Protein AF-A0A4Q5QIN8-F1 (afdb_monomer)

Structure (mmCIF, N/CA/C/O backbone):
data_AF-A0A4Q5QIN8-F1
#
_entry.id   AF-A0A4Q5QIN8-F1
#
loop_
_atom_site.group_PDB
_atom_site.id
_atom_site.type_symbol
_atom_site.label_atom_id
_atom_site.label_alt_id
_atom_site.label_comp_id
_atom_site.label_asym_id
_atom_site.label_entity_id
_atom_site.label_seq_id
_atom_site.pdbx_PDB_ins_code
_atom_site.Cartn_x
_atom_site.Cartn_y
_atom_site.Cartn_z
_atom_site.occupancy
_atom_site.B_iso_or_equiv
_atom_site.auth_seq_id
_atom_site.auth_comp_id
_atom_site.auth_asym_id
_atom_site.auth_atom_id
_atom_site.pdbx_PDB_model_num
ATOM 1 N N . PHE A 1 1 ? 2.393 4.928 -9.235 1.00 93.62 1 PHE A N 1
ATOM 2 C CA . PHE A 1 1 ? 2.006 6.237 -8.662 1.00 93.62 1 PHE A CA 1
ATOM 3 C C . PHE A 1 1 ? 0.837 6.139 -7.684 1.00 93.62 1 PHE A C 1
ATOM 5 O O . PHE A 1 1 ? 1.065 6.417 -6.517 1.00 93.62 1 PHE A O 1
ATOM 12 N N . GLY A 1 2 ? -0.359 5.683 -8.087 1.00 97.31 2 GLY A N 1
ATOM 13 C CA . GLY A 1 2 ? -1.521 5.590 -7.178 1.00 97.31 2 GLY A CA 1
ATOM 14 C C . GLY A 1 2 ? -1.276 4.794 -5.886 1.00 97.31 2 GLY A C 1
ATOM 15 O O . GLY A 1 2 ? -1.630 5.260 -4.813 1.00 97.31 2 GLY A O 1
ATOM 16 N N . ALA A 1 3 ? -0.568 3.660 -5.960 1.00 97.12 3 ALA A N 1
ATOM 17 C CA . ALA A 1 3 ? -0.188 2.893 -4.769 1.00 97.12 3 ALA A CA 1
ATOM 18 C C . ALA A 1 3 ? 0.674 3.703 -3.776 1.00 97.12 3 ALA A C 1
ATOM 20 O O . ALA A 1 3 ? 0.430 3.655 -2.578 1.00 97.12 3 ALA A O 1
ATOM 21 N N . PHE A 1 4 ? 1.637 4.502 -4.257 1.00 95.94 4 PHE A N 1
ATOM 22 C CA . PHE A 1 4 ? 2.460 5.362 -3.394 1.00 95.94 4 PHE A CA 1
ATOM 23 C C . PHE A 1 4 ? 1.646 6.486 -2.752 1.00 95.94 4 PHE A C 1
ATOM 25 O O . PHE A 1 4 ? 1.864 6.806 -1.583 1.00 95.94 4 PHE A O 1
ATOM 32 N N . ALA A 1 5 ? 0.695 7.055 -3.497 1.00 97.88 5 ALA A N 1
ATOM 33 C CA . ALA A 1 5 ? -0.245 8.031 -2.957 1.00 97.88 5 ALA A CA 1
ATOM 34 C C . ALA A 1 5 ? -1.109 7.400 -1.855 1.00 97.88 5 ALA A C 1
ATOM 36 O O . ALA A 1 5 ? -1.192 7.956 -0.767 1.00 97.88 5 ALA A O 1
ATOM 3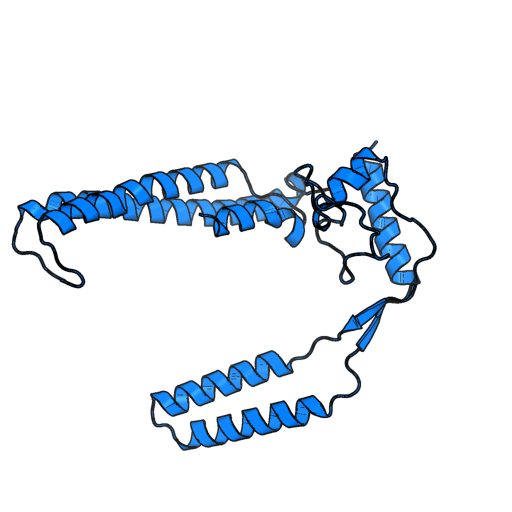7 N N . GLY A 1 6 ? -1.657 6.204 -2.096 1.00 97.94 6 GLY A N 1
ATOM 38 C CA . GLY A 1 6 ? -2.432 5.459 -1.104 1.00 97.94 6 GLY A CA 1
ATOM 39 C C . GLY A 1 6 ? -1.633 5.141 0.159 1.00 97.94 6 GLY A C 1
ATOM 40 O O . GLY A 1 6 ? -2.121 5.382 1.259 1.00 97.94 6 GLY A O 1
ATOM 41 N N . ILE A 1 7 ? -0.382 4.689 0.016 1.00 97.56 7 ILE A N 1
ATOM 42 C CA . ILE A 1 7 ? 0.509 4.464 1.163 1.00 97.56 7 ILE A CA 1
ATOM 43 C C . ILE A 1 7 ? 0.663 5.754 1.967 1.00 97.56 7 ILE A C 1
ATOM 45 O O . ILE A 1 7 ? 0.379 5.737 3.154 1.00 97.56 7 ILE A O 1
ATOM 49 N N . ASN A 1 8 ? 1.052 6.873 1.348 1.00 97.50 8 ASN A N 1
ATOM 50 C CA . ASN A 1 8 ? 1.254 8.134 2.076 1.00 97.50 8 ASN A CA 1
ATOM 51 C C . ASN A 1 8 ? -0.042 8.679 2.697 1.00 97.50 8 ASN A C 1
ATOM 53 O O . ASN A 1 8 ? -0.002 9.242 3.790 1.00 97.50 8 ASN A O 1
ATOM 57 N N . TYR A 1 9 ? -1.179 8.483 2.029 1.00 97.69 9 TYR A N 1
ATOM 58 C CA . TYR A 1 9 ? -2.481 8.951 2.487 1.00 97.69 9 TYR A CA 1
ATOM 59 C C . TYR A 1 9 ? -2.987 8.155 3.696 1.00 97.69 9 TYR A C 1
ATOM 61 O O . TYR A 1 9 ? -3.310 8.753 4.720 1.00 97.69 9 TYR A O 1
ATOM 69 N N . TRP A 1 10 ? -2.991 6.819 3.633 1.00 98.38 10 TRP A N 1
ATOM 70 C CA . TRP A 1 10 ? -3.526 5.963 4.703 1.00 98.38 10 TRP A CA 1
ATOM 71 C C . TRP A 1 10 ? -2.484 5.486 5.728 1.00 98.38 10 TRP A C 1
ATOM 73 O O . TRP A 1 10 ? -2.867 4.849 6.709 1.00 98.38 10 TRP A O 1
ATOM 83 N N . PHE A 1 11 ? -1.194 5.824 5.585 1.00 98.12 11 PHE A N 1
ATOM 84 C CA . PHE A 1 11 ? -0.165 5.466 6.577 1.00 98.12 11 PHE A CA 1
ATOM 85 C C . PHE A 1 11 ? -0.537 5.855 8.021 1.00 98.12 11 PHE A C 1
ATOM 87 O O . PHE A 1 11 ? -0.433 4.999 8.903 1.00 98.12 11 PHE A O 1
ATOM 94 N N . PRO A 1 12 ? -1.035 7.084 8.292 1.00 97.62 12 PRO A N 1
ATOM 95 C CA . PRO A 1 12 ? -1.436 7.461 9.645 1.00 97.62 12 PRO A CA 1
ATOM 96 C C . PRO A 1 12 ? -2.582 6.605 10.164 1.00 97.62 12 PRO A C 1
ATOM 98 O O . PRO A 1 12 ? -2.587 6.242 11.333 1.00 97.62 12 PRO A O 1
ATOM 101 N N . LYS A 1 13 ? -3.523 6.223 9.296 1.00 97.81 13 LYS A N 1
ATOM 102 C CA . LYS A 1 13 ? -4.657 5.387 9.687 1.00 97.81 13 LYS A CA 1
ATOM 103 C C . LYS A 1 13 ? -4.211 3.985 10.100 1.00 97.81 13 LYS A C 1
ATOM 105 O O . LYS A 1 13 ? -4.765 3.434 11.041 1.00 97.81 13 LYS A O 1
ATOM 110 N N . ALA A 1 14 ? -3.201 3.431 9.433 1.00 97.12 14 ALA A N 1
ATOM 111 C CA . ALA A 1 14 ? -2.676 2.105 9.749 1.00 97.12 14 ALA A CA 1
ATOM 112 C C . ALA A 1 14 ? -1.742 2.096 10.974 1.00 97.12 14 ALA A C 1
ATOM 114 O O . ALA A 1 14 ? -1.791 1.157 11.763 1.00 97.12 14 ALA A O 1
ATOM 115 N N . PHE A 1 15 ? -0.897 3.122 11.142 1.00 97.12 15 PHE A N 1
ATOM 116 C CA . PHE A 1 15 ? 0.206 3.095 12.118 1.00 97.12 15 PHE A CA 1
ATOM 117 C C . PHE A 1 15 ? 0.161 4.194 13.190 1.00 97.12 15 PHE A C 1
ATOM 119 O O . PHE A 1 15 ? 0.966 4.172 14.118 1.00 97.12 15 PHE A O 1
ATOM 126 N N . GLY A 1 16 ? -0.759 5.154 13.091 1.00 96.50 16 GLY A N 1
ATOM 127 C CA . GLY A 1 16 ? -0.935 6.237 14.066 1.00 96.50 16 GLY A CA 1
ATOM 128 C C . GLY A 1 16 ? 0.001 7.440 13.902 1.00 96.50 16 GLY A C 1
ATOM 129 O O . GLY A 1 16 ? -0.009 8.329 14.748 1.00 96.50 16 GLY A O 1
ATOM 130 N N . PHE A 1 17 ? 0.812 7.510 12.844 1.00 97.38 17 PHE A N 1
ATOM 131 C CA . PHE A 1 17 ? 1.697 8.651 12.568 1.00 97.38 17 PHE A CA 1
ATOM 132 C C . PHE A 1 17 ? 1.859 8.906 11.068 1.00 97.38 17 PHE A C 1
ATOM 134 O O . PHE A 1 17 ? 1.680 8.011 10.246 1.00 97.38 17 PHE A O 1
ATOM 141 N N . LYS A 1 18 ? 2.191 10.142 10.693 1.00 97.75 18 LYS A N 1
ATOM 142 C CA . LYS A 1 18 ? 2.430 10.549 9.303 1.00 97.75 18 LYS A CA 1
ATOM 143 C C . LYS A 1 18 ? 3.814 10.137 8.821 1.00 97.75 18 LYS A C 1
ATOM 145 O O . LYS A 1 18 ? 4.761 10.064 9.597 1.00 97.75 18 LYS A O 1
ATOM 150 N N . LEU A 1 19 ? 3.944 9.930 7.514 1.00 97.81 19 LEU A N 1
ATOM 151 C CA . LEU A 1 19 ? 5.255 9.788 6.892 1.00 97.81 19 LEU A CA 1
ATOM 152 C C . LEU A 1 19 ? 5.954 11.144 6.759 1.00 97.81 19 LEU A C 1
ATOM 154 O O . LEU A 1 19 ? 5.319 12.187 6.607 1.00 97.81 19 LEU A O 1
ATOM 158 N N . ASN A 1 20 ? 7.284 11.118 6.778 1.00 97.88 20 ASN A N 1
ATOM 159 C CA . ASN A 1 20 ? 8.124 12.283 6.562 1.00 97.88 20 ASN A CA 1
ATOM 160 C C . ASN A 1 20 ? 7.902 12.848 5.149 1.00 97.88 20 ASN A C 1
ATOM 162 O O . ASN A 1 20 ? 8.128 12.171 4.145 1.00 97.88 20 ASN A O 1
ATOM 166 N N . GLU A 1 21 ? 7.475 14.104 5.074 1.00 96.38 21 GLU A N 1
ATOM 167 C CA . GLU A 1 21 ? 7.082 14.735 3.812 1.00 96.38 21 GLU A CA 1
ATOM 168 C C . GLU A 1 21 ? 8.283 15.060 2.909 1.00 96.38 21 GLU A C 1
ATOM 170 O O . GLU A 1 21 ? 8.182 14.995 1.685 1.00 96.38 21 GLU A O 1
ATOM 175 N N . PHE A 1 22 ? 9.443 15.384 3.494 1.00 97.75 22 PHE A N 1
ATOM 176 C CA . PHE A 1 22 ? 10.652 15.698 2.730 1.00 97.75 22 PHE A CA 1
ATOM 177 C C . PHE A 1 22 ? 11.100 14.495 1.895 1.00 97.75 22 PHE A C 1
ATOM 179 O O . PHE A 1 22 ? 11.188 14.598 0.671 1.00 97.75 22 PHE A O 1
ATOM 186 N N . TRP A 1 23 ? 11.298 13.337 2.529 1.00 98.12 23 TRP A N 1
ATOM 187 C CA . TRP A 1 23 ? 11.703 12.122 1.819 1.00 98.12 23 TRP A CA 1
ATOM 188 C C . TRP A 1 23 ? 10.623 11.606 0.861 1.00 98.12 23 TRP A C 1
ATOM 190 O O . TRP A 1 23 ? 10.957 11.096 -0.208 1.00 98.12 23 TRP A O 1
ATOM 200 N N . GLY A 1 24 ? 9.341 11.818 1.183 1.00 97.38 24 GLY A N 1
ATOM 201 C CA . GLY A 1 24 ? 8.233 11.540 0.264 1.00 97.38 24 GLY A CA 1
ATOM 202 C C . GLY A 1 24 ? 8.306 12.369 -1.020 1.00 97.38 24 GLY A C 1
ATOM 203 O O . GLY A 1 24 ? 8.186 11.821 -2.116 1.00 97.38 24 GLY A O 1
ATOM 204 N N . ARG A 1 25 ? 8.582 13.677 -0.909 1.00 98.12 25 ARG A N 1
ATOM 205 C CA . ARG A 1 25 ? 8.783 14.567 -2.068 1.00 98.12 25 ARG A CA 1
ATOM 206 C C . ARG A 1 25 ? 10.014 14.189 -2.888 1.00 98.12 25 ARG A C 1
ATOM 208 O O . ARG A 1 25 ? 9.932 14.181 -4.115 1.00 98.12 25 ARG A O 1
ATOM 215 N N . VAL A 1 26 ? 11.130 13.855 -2.235 1.00 98.31 26 VAL A N 1
ATOM 216 C CA . VAL A 1 26 ? 12.343 13.379 -2.925 1.00 98.31 26 VAL A CA 1
ATOM 217 C C . VAL A 1 26 ? 12.029 12.112 -3.720 1.00 98.31 26 VAL A C 1
ATOM 219 O O . VAL A 1 26 ? 12.304 12.058 -4.917 1.00 98.31 26 VAL A O 1
ATOM 222 N N . SER A 1 27 ? 11.381 11.128 -3.087 1.00 98.25 27 SER A N 1
ATOM 223 C CA . SER A 1 27 ? 10.962 9.897 -3.759 1.00 98.25 27 SER A CA 1
ATOM 224 C C . SER A 1 27 ? 10.061 10.193 -4.960 1.00 98.25 27 SER A C 1
ATOM 226 O O . SER A 1 27 ? 10.340 9.716 -6.060 1.00 98.25 27 SER A O 1
ATOM 228 N N . PHE A 1 28 ? 9.041 11.041 -4.792 1.00 98.25 28 PHE A N 1
ATOM 229 C CA . PHE A 1 28 ? 8.133 11.443 -5.867 1.00 98.25 28 PHE A CA 1
ATOM 230 C C . PHE A 1 28 ? 8.873 12.022 -7.080 1.00 98.25 28 PHE A C 1
ATOM 232 O O . PHE A 1 28 ? 8.663 11.547 -8.197 1.00 98.25 28 PHE A O 1
ATOM 239 N N . TRP A 1 29 ? 9.758 13.002 -6.879 1.00 98.38 29 TRP A N 1
ATOM 240 C CA . TRP A 1 29 ? 10.473 13.637 -7.989 1.00 98.38 29 TRP A CA 1
ATOM 241 C C . TRP A 1 29 ? 11.437 12.678 -8.683 1.00 98.38 29 TRP A C 1
ATOM 243 O O . TRP A 1 29 ? 11.469 12.640 -9.914 1.00 98.38 29 TRP A O 1
ATOM 253 N N . CYS A 1 30 ? 12.153 11.846 -7.924 1.00 98.31 30 CYS A N 1
ATOM 254 C CA . CYS A 1 30 ? 12.996 10.794 -8.488 1.00 98.31 30 CYS A CA 1
ATOM 255 C C . CYS A 1 30 ? 12.185 9.802 -9.336 1.00 98.31 30 CYS A C 1
ATOM 257 O O . CYS A 1 30 ? 12.604 9.458 -10.440 1.00 98.31 30 CYS A O 1
ATOM 259 N N . TRP A 1 31 ? 11.003 9.389 -8.868 1.00 98.25 31 TRP A N 1
ATOM 260 C CA . TRP A 1 31 ? 10.108 8.503 -9.617 1.00 98.25 31 TRP A CA 1
ATOM 261 C C . TRP A 1 31 ? 9.557 9.151 -10.884 1.00 98.25 31 TRP A C 1
ATOM 263 O O . TRP A 1 31 ? 9.572 8.519 -11.937 1.00 98.25 31 TRP A O 1
ATOM 273 N N . VAL A 1 32 ? 9.056 10.386 -10.803 1.00 98.12 32 VAL A N 1
ATOM 274 C CA . VAL A 1 32 ? 8.459 11.079 -11.955 1.00 98.12 32 VAL A CA 1
ATOM 275 C C . VAL A 1 32 ? 9.516 11.358 -13.016 1.00 98.12 32 VAL A C 1
ATOM 277 O O . VAL A 1 32 ? 9.359 10.932 -14.159 1.00 98.12 32 VAL A O 1
ATOM 280 N N . VAL A 1 33 ? 10.612 12.023 -12.648 1.00 98.31 33 VAL A N 1
ATOM 281 C CA . VAL A 1 33 ? 11.681 12.369 -13.596 1.00 98.31 33 VAL A CA 1
ATOM 282 C C . VAL A 1 33 ? 12.358 11.103 -14.122 1.00 98.31 33 VAL A C 1
ATOM 284 O O . VAL A 1 33 ? 12.555 10.966 -15.329 1.00 98.31 33 VAL A O 1
ATOM 287 N N . GLY A 1 34 ? 12.647 10.146 -13.236 1.00 98.31 34 GLY A N 1
ATOM 288 C CA . GLY A 1 34 ? 13.237 8.864 -13.605 1.00 98.31 34 GLY A CA 1
ATOM 289 C C . GLY A 1 34 ? 12.360 8.065 -14.566 1.00 98.31 34 GLY A C 1
ATOM 290 O O . GLY A 1 34 ? 12.878 7.520 -15.533 1.00 98.31 34 GLY A O 1
ATOM 291 N N . PHE A 1 35 ? 11.035 8.054 -14.376 1.00 98.31 35 PHE A N 1
ATOM 292 C CA . PHE A 1 35 ? 10.104 7.399 -15.299 1.00 98.31 35 PHE A CA 1
ATOM 293 C C . PHE A 1 35 ? 10.166 8.011 -16.702 1.00 98.31 35 PHE A C 1
ATOM 295 O O . PHE A 1 35 ? 10.323 7.283 -17.681 1.00 98.31 35 PHE A O 1
ATOM 302 N N . TYR A 1 36 ? 10.091 9.339 -16.818 1.00 98.00 36 TYR A N 1
ATOM 303 C CA . TYR A 1 36 ? 10.173 9.982 -18.131 1.00 98.00 36 TYR A CA 1
ATOM 304 C C . TYR A 1 36 ? 11.527 9.719 -18.801 1.00 98.00 36 TYR A C 1
ATOM 306 O O . TYR A 1 36 ? 11.554 9.313 -19.960 1.00 98.00 36 TYR A O 1
ATOM 314 N N . LEU A 1 37 ? 12.642 9.854 -18.079 1.00 97.81 37 LEU A N 1
ATOM 315 C CA . LEU A 1 37 ? 13.972 9.586 -18.638 1.00 97.81 37 LEU A CA 1
ATOM 316 C C . LEU A 1 37 ? 14.196 8.111 -18.989 1.00 97.81 37 LEU A C 1
ATOM 318 O O . LEU A 1 37 ? 14.877 7.826 -19.966 1.00 97.81 37 LEU A O 1
ATOM 322 N N . ALA A 1 38 ? 13.619 7.177 -18.232 1.00 97.94 38 ALA A N 1
ATOM 323 C CA . ALA A 1 38 ? 13.766 5.747 -18.483 1.00 97.94 38 ALA A CA 1
ATOM 324 C C . ALA A 1 38 ? 12.948 5.287 -19.694 1.00 97.94 38 ALA A C 1
ATOM 326 O O . ALA A 1 38 ? 13.427 4.490 -20.498 1.00 97.94 38 ALA A O 1
ATOM 327 N N . PHE A 1 39 ? 11.708 5.771 -19.819 1.00 97.75 39 PHE A N 1
ATOM 328 C CA . PHE A 1 39 ? 10.735 5.208 -20.757 1.00 97.75 39 PHE A CA 1
ATOM 329 C C . PHE A 1 39 ? 10.499 6.064 -22.006 1.00 97.75 39 PHE A C 1
ATOM 331 O O . PHE A 1 39 ? 10.174 5.497 -23.047 1.00 97.75 39 PHE A O 1
ATOM 338 N N . MET A 1 40 ? 10.698 7.390 -21.969 1.00 97.81 40 MET A N 1
ATOM 339 C CA . MET A 1 40 ? 10.550 8.219 -23.178 1.00 97.81 40 MET A CA 1
ATOM 340 C C . MET A 1 40 ? 11.531 7.847 -24.300 1.00 97.81 40 MET A C 1
ATOM 342 O O . MET A 1 40 ? 11.083 7.724 -25.442 1.00 97.81 40 MET A O 1
ATOM 346 N N . PRO A 1 41 ? 12.824 7.571 -24.023 1.00 96.94 41 PRO A N 1
ATOM 347 C CA . PRO A 1 41 ? 13.755 7.096 -25.049 1.00 96.94 41 PRO A CA 1
ATOM 348 C C . PRO A 1 41 ? 13.299 5.807 -25.736 1.00 96.94 41 PRO A C 1
ATOM 350 O O . PRO A 1 41 ? 13.596 5.591 -26.907 1.00 96.94 41 PRO A O 1
ATOM 353 N N . LEU A 1 42 ? 12.543 4.954 -25.035 1.00 95.94 42 LEU A N 1
ATOM 354 C CA . LEU A 1 42 ? 12.068 3.688 -25.591 1.00 95.94 42 LEU A CA 1
ATOM 355 C C . LEU A 1 42 ? 11.000 3.887 -26.673 1.00 95.94 42 LEU A C 1
ATOM 357 O O . LEU A 1 42 ? 10.900 3.049 -27.566 1.00 95.94 42 LEU A O 1
ATOM 361 N N . TYR A 1 43 ? 10.238 4.988 -26.645 1.00 96.62 43 TYR A N 1
ATOM 362 C CA . TYR A 1 43 ? 9.347 5.334 -27.759 1.00 96.62 43 TYR A CA 1
ATOM 363 C C . TYR A 1 43 ? 10.145 5.655 -29.020 1.00 96.62 43 TYR A C 1
ATOM 365 O O . TYR A 1 43 ? 9.806 5.165 -30.093 1.00 96.62 43 TYR A O 1
ATOM 373 N N . VAL A 1 44 ? 11.231 6.425 -28.888 1.00 95.69 44 VAL A N 1
ATOM 374 C CA . VAL A 1 44 ? 12.123 6.738 -30.014 1.00 95.69 44 VAL A CA 1
ATOM 375 C C . VAL A 1 44 ? 12.756 5.459 -30.551 1.00 95.69 44 VAL A C 1
ATOM 377 O O . VAL A 1 44 ? 12.661 5.192 -31.744 1.00 95.69 44 VAL A O 1
ATOM 380 N N . LEU A 1 45 ? 13.308 4.617 -29.673 1.00 94.75 45 LEU A N 1
ATOM 381 C CA . LEU A 1 45 ? 13.872 3.320 -30.061 1.00 94.75 45 LEU A CA 1
ATOM 382 C C . LEU A 1 45 ? 12.842 2.425 -30.767 1.00 94.75 45 LEU A C 1
ATOM 384 O O . LEU A 1 45 ? 13.161 1.802 -31.778 1.00 94.75 45 LEU A O 1
ATOM 388 N N . GLY A 1 46 ? 11.598 2.395 -30.284 1.00 95.12 46 GLY A N 1
ATOM 389 C CA . GLY A 1 46 ? 10.511 1.665 -30.937 1.00 95.12 46 GLY A CA 1
ATOM 390 C C . GLY A 1 46 ? 10.208 2.186 -32.345 1.00 95.12 46 GLY A C 1
ATOM 391 O O . GLY A 1 46 ? 10.040 1.390 -33.266 1.00 95.12 46 GLY A O 1
ATOM 392 N N . LEU A 1 47 ? 10.207 3.509 -32.537 1.00 95.81 47 LEU A N 1
ATOM 393 C CA . LEU A 1 47 ? 10.033 4.141 -33.852 1.00 95.81 47 LEU A CA 1
ATOM 394 C C . LEU A 1 47 ? 11.240 3.930 -34.781 1.00 95.81 47 LEU A C 1
ATOM 396 O O . LEU A 1 47 ? 11.070 3.891 -35.995 1.00 95.81 47 LEU A O 1
ATOM 400 N N . MET A 1 48 ? 12.436 3.733 -34.221 1.00 93.88 48 MET A N 1
ATOM 401 C CA . MET A 1 48 ? 13.645 3.339 -34.956 1.00 93.88 48 MET A CA 1
ATOM 402 C C . MET A 1 48 ? 13.670 1.843 -35.323 1.00 93.88 48 MET A C 1
ATOM 404 O O . MET A 1 48 ? 14.635 1.376 -35.921 1.00 93.88 48 MET A O 1
ATOM 408 N N . GLY A 1 49 ? 12.627 1.078 -34.983 1.00 93.00 49 GLY A N 1
ATOM 409 C CA . GLY A 1 49 ? 12.501 -0.335 -35.347 1.00 93.00 49 GLY A CA 1
ATOM 410 C C . GLY A 1 49 ? 13.101 -1.315 -34.337 1.00 93.00 49 GLY A C 1
ATOM 411 O O . GLY A 1 49 ? 13.173 -2.513 -34.620 1.00 93.00 49 GLY A O 1
ATOM 412 N N . VAL A 1 50 ? 13.503 -0.857 -33.146 1.00 94.00 50 VAL A N 1
ATOM 413 C CA . VAL A 1 50 ? 14.006 -1.750 -32.094 1.00 94.00 50 VAL A CA 1
ATOM 414 C C . VAL A 1 50 ? 12.882 -2.641 -31.565 1.00 94.00 50 VAL A C 1
ATOM 416 O O . VAL A 1 50 ? 11.898 -2.173 -30.991 1.00 94.00 50 VAL A O 1
ATOM 419 N N . THR A 1 51 ? 13.048 -3.957 -31.711 1.00 92.62 51 THR A N 1
ATOM 420 C CA . THR A 1 51 ? 12.085 -4.946 -31.210 1.00 92.62 51 THR A CA 1
ATOM 421 C C . THR A 1 51 ? 12.369 -5.367 -29.767 1.00 92.62 51 THR A C 1
ATOM 423 O O . THR A 1 51 ? 13.505 -5.362 -29.294 1.00 92.62 51 THR A O 1
ATOM 426 N N . ARG A 1 52 ? 11.321 -5.798 -29.059 1.00 94.12 52 ARG A N 1
ATOM 427 C CA . ARG A 1 52 ? 11.406 -6.271 -27.668 1.00 94.12 52 ARG A CA 1
ATOM 428 C C . ARG A 1 52 ? 12.297 -7.514 -27.505 1.00 94.12 52 ARG A C 1
ATOM 430 O O . ARG A 1 52 ? 12.331 -8.373 -28.378 1.00 94.12 52 ARG A O 1
ATOM 437 N N . ARG A 1 53 ? 12.866 -7.674 -26.301 1.00 92.44 53 ARG A N 1
ATOM 438 C CA . ARG A 1 53 ? 13.579 -8.884 -25.821 1.00 92.44 53 ARG A CA 1
ATOM 439 C C . ARG A 1 53 ? 14.884 -9.220 -26.558 1.00 92.44 53 ARG A C 1
ATOM 441 O O . ARG A 1 53 ? 15.358 -10.349 -26.461 1.00 92.44 53 ARG A O 1
ATOM 448 N N . LEU A 1 54 ? 15.481 -8.247 -27.239 1.00 90.69 54 LEU A N 1
ATOM 449 C CA . LEU A 1 54 ? 16.848 -8.359 -27.742 1.00 90.69 54 LEU A CA 1
ATOM 450 C C . LEU A 1 54 ? 17.849 -8.117 -26.606 1.00 90.69 54 LEU A C 1
ATOM 452 O O . LEU A 1 54 ? 17.620 -7.280 -25.733 1.00 90.69 54 LEU A O 1
ATOM 456 N N . ARG A 1 55 ? 18.945 -8.882 -26.607 1.00 89.94 55 ARG A N 1
ATOM 457 C CA . ARG A 1 55 ? 20.010 -8.786 -25.595 1.00 89.94 55 ARG A CA 1
ATOM 458 C C . ARG A 1 55 ? 21.156 -7.873 -26.034 1.00 89.94 55 ARG A C 1
ATOM 460 O O . ARG A 1 55 ? 21.788 -7.254 -25.185 1.00 89.94 55 ARG A O 1
ATOM 467 N N . THR A 1 56 ? 21.445 -7.833 -27.329 1.00 88.12 56 THR A N 1
ATOM 468 C CA . THR A 1 56 ? 22.588 -7.130 -27.917 1.00 88.12 56 THR A CA 1
ATOM 469 C C . THR A 1 56 ? 22.129 -6.292 -29.102 1.00 88.12 56 THR A C 1
ATOM 471 O O . THR A 1 56 ? 21.166 -6.653 -29.780 1.00 88.12 56 THR A O 1
ATOM 474 N N . PHE A 1 57 ? 22.824 -5.180 -29.331 1.00 88.19 57 PHE A N 1
ATOM 475 C CA . PHE A 1 57 ? 22.590 -4.264 -30.441 1.00 88.19 57 PHE A CA 1
ATOM 476 C C . PHE A 1 57 ? 23.935 -3.944 -31.083 1.00 88.19 57 PHE A C 1
ATOM 478 O O . PHE A 1 57 ? 24.839 -3.485 -30.388 1.00 88.19 57 PHE A O 1
ATOM 485 N N . ASP A 1 58 ? 24.053 -4.198 -32.384 1.00 89.06 58 ASP A N 1
ATOM 486 C CA . ASP A 1 58 ? 25.287 -3.937 -33.133 1.00 89.06 58 ASP A CA 1
ATOM 487 C C . ASP A 1 58 ? 25.357 -2.488 -33.638 1.00 89.06 58 ASP A C 1
ATOM 489 O O . ASP A 1 58 ? 26.443 -1.984 -33.900 1.00 89.06 58 ASP A O 1
ATOM 493 N N . ASP A 1 59 ? 24.208 -1.809 -33.750 1.00 90.88 59 ASP A N 1
ATOM 494 C CA . ASP A 1 59 ? 24.108 -0.412 -34.182 1.00 90.88 59 ASP A CA 1
ATOM 495 C C . ASP A 1 59 ? 24.497 0.558 -33.043 1.00 90.88 59 ASP A C 1
ATOM 497 O O . ASP A 1 59 ? 23.743 0.700 -32.069 1.00 90.88 59 ASP A O 1
ATOM 501 N N . PRO A 1 60 ? 25.629 1.285 -33.159 1.00 91.50 60 PRO A N 1
ATOM 502 C CA . PRO A 1 60 ? 26.071 2.232 -32.138 1.00 91.50 60 PRO A CA 1
ATOM 503 C C . PRO A 1 60 ? 25.131 3.434 -31.971 1.00 91.50 60 PRO A C 1
ATOM 505 O O . PRO A 1 60 ? 25.129 4.061 -30.909 1.00 91.50 60 PRO A O 1
ATOM 508 N N . SER A 1 61 ? 24.311 3.761 -32.978 1.00 92.25 61 SER A N 1
ATOM 509 C CA . SER A 1 61 ? 23.387 4.904 -32.929 1.00 92.25 61 SER A CA 1
ATOM 510 C C . SER A 1 61 ? 22.321 4.753 -31.836 1.00 92.25 61 SER A C 1
ATOM 512 O O . SER A 1 61 ? 21.826 5.743 -31.292 1.00 92.25 61 SER A O 1
ATOM 514 N N . LEU A 1 62 ? 22.013 3.510 -31.450 1.00 93.56 62 LEU A N 1
ATOM 515 C CA . LEU A 1 62 ? 21.024 3.188 -30.423 1.00 93.56 62 LEU A CA 1
ATOM 516 C C . LEU A 1 62 ? 21.560 3.397 -28.999 1.00 93.56 62 LEU A C 1
ATOM 518 O O . LEU A 1 62 ? 20.780 3.569 -28.058 1.00 93.56 62 LEU A O 1
ATOM 522 N N . GLN A 1 63 ? 22.885 3.397 -28.825 1.00 93.94 63 GLN A N 1
ATOM 523 C CA . GLN A 1 63 ? 23.538 3.377 -27.515 1.00 93.94 63 GLN A CA 1
ATOM 524 C C . GLN A 1 63 ? 23.159 4.585 -26.650 1.00 93.94 63 GLN A C 1
ATOM 526 O O . GLN A 1 63 ? 22.907 4.432 -25.454 1.00 93.94 63 GLN A O 1
ATOM 531 N N . ILE A 1 64 ? 23.072 5.777 -27.245 1.00 95.56 64 ILE A N 1
ATOM 532 C CA . ILE A 1 64 ? 22.745 7.009 -26.516 1.00 95.56 64 ILE A CA 1
ATOM 533 C C . ILE A 1 64 ? 21.375 6.924 -25.832 1.00 95.56 64 ILE A C 1
ATOM 535 O O . ILE A 1 64 ? 21.237 7.296 -24.667 1.00 95.56 64 ILE A O 1
ATOM 539 N N . TRP A 1 65 ? 20.377 6.360 -26.511 1.00 95.69 65 TRP A N 1
ATOM 540 C CA . TRP A 1 65 ? 19.023 6.222 -25.980 1.00 95.69 65 TRP A CA 1
ATOM 541 C C . TRP A 1 65 ? 18.971 5.241 -24.811 1.00 95.69 65 TRP A C 1
ATOM 543 O O . TRP A 1 65 ? 18.284 5.500 -23.823 1.00 95.69 65 TRP A O 1
ATOM 553 N N . PHE A 1 66 ? 19.745 4.154 -24.881 1.00 94.81 66 PHE A N 1
ATOM 554 C CA . PHE A 1 66 ? 19.879 3.211 -23.771 1.00 94.81 66 PHE A CA 1
ATOM 555 C C . PHE A 1 66 ? 20.645 3.799 -22.582 1.00 94.81 66 PHE A C 1
ATOM 557 O O . PHE A 1 66 ? 20.291 3.507 -21.442 1.00 94.81 66 PHE A O 1
ATOM 564 N N . ILE A 1 67 ? 21.644 4.658 -22.812 1.00 96.38 67 ILE A N 1
ATOM 565 C CA . ILE A 1 67 ? 22.340 5.377 -21.732 1.00 96.38 67 ILE A CA 1
ATOM 566 C C . ILE A 1 67 ? 21.372 6.323 -21.015 1.00 96.38 67 ILE A C 1
ATOM 568 O O . ILE A 1 67 ? 21.296 6.298 -19.786 1.00 96.38 67 ILE A O 1
ATOM 572 N N . ILE A 1 68 ? 20.592 7.111 -21.762 1.00 97.56 68 ILE A N 1
ATOM 573 C CA . ILE A 1 68 ? 19.573 8.004 -21.185 1.00 97.56 68 ILE A CA 1
ATOM 574 C C . ILE A 1 68 ? 18.549 7.187 -20.388 1.00 97.56 68 ILE A C 1
ATOM 576 O O . ILE A 1 68 ? 18.256 7.520 -19.236 1.00 97.56 68 ILE A O 1
ATOM 580 N N . ALA A 1 69 ? 18.072 6.075 -20.957 1.00 97.50 69 ALA A N 1
ATOM 581 C CA . ALA A 1 69 ? 17.158 5.173 -20.265 1.00 97.50 69 ALA A CA 1
ATOM 582 C C . ALA A 1 69 ? 17.775 4.599 -18.973 1.00 97.50 69 ALA A C 1
ATOM 584 O O . ALA A 1 69 ? 17.109 4.524 -17.938 1.00 97.50 69 ALA A O 1
ATOM 585 N N . GLY A 1 70 ? 19.066 4.256 -19.003 1.00 97.88 70 GLY A N 1
ATOM 586 C CA . GLY A 1 70 ? 19.833 3.796 -17.845 1.00 97.88 70 GLY A CA 1
ATOM 587 C C . GLY A 1 70 ? 19.948 4.849 -16.739 1.00 97.88 70 GLY A C 1
ATOM 588 O O . GLY A 1 70 ? 19.763 4.523 -15.567 1.00 97.88 70 GLY A O 1
ATOM 589 N N . ILE A 1 71 ? 20.165 6.121 -17.088 1.00 98.38 71 ILE A N 1
ATOM 590 C CA . ILE A 1 71 ? 20.142 7.238 -16.125 1.00 98.38 71 ILE A CA 1
ATOM 591 C C . ILE A 1 71 ? 18.753 7.361 -15.485 1.00 98.38 71 ILE A C 1
ATOM 593 O O . ILE A 1 71 ? 18.642 7.514 -14.266 1.00 98.38 71 ILE A O 1
ATOM 597 N N . GLY A 1 72 ? 17.687 7.231 -16.279 1.00 98.44 72 GLY A N 1
ATOM 598 C CA . GLY A 1 72 ? 16.319 7.183 -15.762 1.00 98.44 72 GLY A CA 1
ATOM 599 C C . GLY A 1 72 ? 16.105 6.039 -14.765 1.00 98.44 72 GLY A C 1
ATOM 600 O O . GLY A 1 72 ? 15.535 6.249 -13.694 1.00 98.44 72 GLY A O 1
ATOM 601 N N . ALA A 1 73 ? 16.629 4.847 -15.061 1.00 98.44 73 ALA A N 1
ATOM 602 C CA . ALA A 1 73 ? 16.565 3.704 -14.151 1.00 98.44 73 ALA A CA 1
ATOM 603 C C . ALA A 1 73 ? 17.326 3.950 -12.833 1.00 98.44 73 ALA A C 1
ATOM 605 O O . ALA A 1 73 ? 16.821 3.598 -11.765 1.00 98.44 73 ALA A O 1
ATOM 606 N N . LEU A 1 74 ? 18.493 4.606 -12.876 1.00 98.50 74 LEU A N 1
ATOM 607 C CA . LEU A 1 74 ? 19.230 5.007 -11.668 1.00 98.50 74 LEU A CA 1
ATOM 608 C C . LEU A 1 74 ? 18.441 6.011 -10.816 1.00 98.50 74 LEU A C 1
ATOM 610 O O . LEU A 1 74 ? 18.420 5.893 -9.591 1.00 98.50 74 LEU A O 1
ATOM 614 N N . LEU A 1 75 ? 17.740 6.962 -11.441 1.00 98.44 75 LEU A N 1
ATOM 615 C CA . LEU A 1 75 ? 16.854 7.886 -10.725 1.00 98.44 75 LEU A CA 1
ATOM 616 C C . LEU A 1 75 ? 15.671 7.165 -10.074 1.00 98.44 75 LEU A C 1
ATOM 618 O O . LEU A 1 75 ? 15.329 7.468 -8.933 1.00 98.44 75 LEU A O 1
ATOM 622 N N . ILE A 1 76 ? 15.080 6.174 -10.746 1.00 98.62 76 ILE A N 1
ATOM 623 C CA . ILE A 1 76 ? 14.036 5.332 -10.144 1.00 98.62 76 ILE A CA 1
ATOM 624 C C . ILE A 1 76 ? 14.596 4.566 -8.937 1.00 98.62 76 ILE A C 1
ATOM 626 O O . ILE A 1 76 ? 13.956 4.535 -7.884 1.00 98.62 76 ILE A O 1
ATOM 630 N N . ALA A 1 77 ? 15.804 4.003 -9.044 1.00 98.56 77 ALA A N 1
ATOM 631 C CA . ALA A 1 77 ? 16.469 3.336 -7.925 1.00 98.56 77 ALA A CA 1
ATOM 632 C C . ALA A 1 77 ? 16.701 4.294 -6.740 1.00 98.56 77 ALA A C 1
ATOM 634 O O . ALA A 1 77 ? 16.416 3.936 -5.595 1.00 98.56 77 ALA A O 1
ATOM 635 N N . ALA A 1 78 ? 17.120 5.536 -7.005 1.00 98.56 78 ALA A N 1
ATOM 636 C CA . ALA A 1 78 ? 17.215 6.579 -5.983 1.00 98.56 78 ALA A CA 1
ATOM 637 C C . ALA A 1 78 ? 15.843 6.911 -5.361 1.00 98.56 78 ALA A C 1
ATOM 639 O O . ALA A 1 78 ? 15.745 7.079 -4.147 1.00 98.56 78 ALA A O 1
ATOM 640 N N . GLY A 1 79 ? 14.769 6.925 -6.158 1.00 98.25 79 GLY A N 1
ATOM 641 C CA . GLY A 1 79 ? 13.392 7.101 -5.687 1.00 98.25 79 GLY A CA 1
ATOM 642 C C . GLY A 1 79 ? 12.919 5.989 -4.747 1.00 98.25 79 GLY A C 1
ATOM 643 O O . GLY A 1 79 ? 12.280 6.274 -3.729 1.00 98.25 79 GLY A O 1
ATOM 644 N N . ILE A 1 80 ? 13.275 4.733 -5.039 1.00 98.38 80 ILE A N 1
ATOM 645 C CA . ILE A 1 80 ? 13.055 3.585 -4.141 1.00 98.38 80 ILE A CA 1
ATOM 646 C C . ILE A 1 80 ? 13.860 3.760 -2.847 1.00 98.38 80 ILE A C 1
ATOM 648 O O . ILE A 1 80 ? 13.300 3.621 -1.760 1.00 98.38 80 ILE A O 1
ATOM 652 N N . GLY A 1 81 ? 15.144 4.120 -2.942 1.00 98.38 81 GLY A N 1
ATOM 653 C CA . GLY A 1 81 ? 15.989 4.381 -1.771 1.00 98.38 81 GLY A CA 1
ATOM 654 C C . GLY A 1 81 ? 15.434 5.495 -0.876 1.00 98.38 81 GLY A C 1
ATOM 655 O O . GLY A 1 81 ? 15.338 5.325 0.339 1.00 98.38 81 GLY A O 1
ATOM 656 N N . ALA A 1 82 ? 14.975 6.598 -1.472 1.00 98.44 82 ALA A N 1
ATOM 657 C CA . ALA A 1 82 ? 14.331 7.700 -0.763 1.00 98.44 82 ALA A CA 1
ATOM 658 C C . ALA A 1 82 ? 13.039 7.268 -0.048 1.00 98.44 82 ALA A C 1
ATOM 660 O O . ALA A 1 82 ? 12.788 7.720 1.066 1.00 98.44 82 ALA A O 1
ATOM 661 N N . MET A 1 83 ? 12.248 6.363 -0.636 1.00 98.06 83 MET A N 1
ATOM 662 C CA . MET A 1 83 ? 11.053 5.802 0.011 1.00 98.06 83 MET A CA 1
ATOM 663 C C . MET A 1 83 ? 11.415 4.930 1.223 1.00 98.06 83 MET A C 1
ATOM 665 O O . MET A 1 83 ? 10.790 5.036 2.276 1.00 98.06 83 MET A O 1
ATOM 669 N N . LEU A 1 84 ? 12.448 4.090 1.115 1.00 98.31 84 LEU A N 1
ATOM 670 C CA . LEU A 1 84 ? 12.913 3.286 2.252 1.00 98.31 84 LEU A CA 1
ATOM 671 C C . LEU A 1 84 ? 13.445 4.174 3.387 1.00 98.31 84 LEU A C 1
ATOM 673 O O . LEU A 1 84 ? 13.131 3.940 4.556 1.00 98.31 84 LEU A O 1
ATOM 677 N N . LEU A 1 85 ? 14.184 5.235 3.046 1.00 98.38 85 LEU A N 1
ATOM 678 C CA . LEU A 1 85 ? 14.620 6.248 4.011 1.00 98.38 85 LEU A CA 1
ATOM 679 C C . LEU A 1 85 ? 13.437 6.999 4.627 1.00 98.38 85 LEU A C 1
ATOM 681 O O . LEU A 1 85 ? 13.443 7.237 5.835 1.00 98.38 85 LEU A O 1
ATOM 685 N N . GLN A 1 86 ? 12.403 7.313 3.840 1.00 98.44 86 GLN A N 1
ATOM 686 C CA . GLN A 1 86 ? 11.161 7.898 4.343 1.00 98.44 86 GLN A CA 1
ATOM 687 C C . GLN A 1 86 ? 10.572 7.025 5.451 1.00 98.44 86 GLN A C 1
ATOM 689 O O . GLN A 1 86 ? 10.284 7.540 6.531 1.00 98.44 86 GLN A O 1
ATOM 694 N N . PHE A 1 87 ? 10.436 5.714 5.227 1.00 98.31 87 PHE A N 1
ATOM 695 C CA . PHE A 1 87 ? 9.926 4.792 6.244 1.00 98.31 87 PHE A CA 1
ATOM 696 C C . PHE A 1 87 ? 10.824 4.748 7.481 1.00 98.31 87 PHE A C 1
ATOM 698 O O . PHE A 1 87 ? 10.329 4.933 8.591 1.00 98.31 87 PHE A O 1
ATOM 705 N N . ALA A 1 88 ? 12.137 4.586 7.304 1.00 98.19 88 ALA A N 1
ATOM 706 C CA . ALA A 1 88 ? 13.081 4.506 8.418 1.00 98.19 88 ALA A CA 1
ATOM 707 C C . ALA A 1 88 ? 13.052 5.765 9.306 1.00 98.19 88 ALA A C 1
ATOM 709 O O . ALA A 1 88 ? 12.934 5.667 10.529 1.00 98.19 88 ALA A O 1
ATOM 710 N N . VAL A 1 89 ? 13.102 6.953 8.696 1.00 97.94 89 VAL A N 1
ATOM 711 C CA . VAL A 1 89 ? 13.067 8.235 9.418 1.00 97.94 89 VAL A CA 1
ATOM 712 C C . VAL A 1 89 ? 11.708 8.459 10.081 1.00 97.94 89 VAL A C 1
ATOM 714 O O . VAL A 1 89 ? 11.658 8.922 11.217 1.00 97.94 89 VAL A O 1
ATOM 717 N N . SER A 1 90 ? 10.607 8.089 9.420 1.00 97.94 90 SER A N 1
ATOM 718 C CA . SER A 1 90 ? 9.261 8.252 9.990 1.00 97.94 90 SER A CA 1
ATOM 719 C C . SER A 1 90 ? 9.034 7.347 11.196 1.00 97.94 90 SER A C 1
ATOM 721 O O . SER A 1 90 ? 8.440 7.783 12.174 1.00 97.94 90 SER A O 1
ATOM 723 N N . ILE A 1 91 ? 9.535 6.108 11.155 1.00 97.88 91 ILE A N 1
ATOM 724 C CA . ILE A 1 91 ? 9.464 5.178 12.291 1.00 97.88 91 ILE A CA 1
ATOM 725 C C . ILE A 1 91 ? 10.309 5.696 13.460 1.00 97.88 91 ILE A C 1
ATOM 727 O O . ILE A 1 91 ? 9.855 5.660 14.604 1.00 97.88 91 ILE A O 1
ATOM 731 N N . ARG A 1 92 ? 11.517 6.208 13.183 1.00 97.38 92 ARG A N 1
ATOM 732 C CA . ARG A 1 92 ? 12.386 6.814 14.204 1.00 97.38 92 ARG A CA 1
ATOM 733 C C . ARG A 1 92 ? 11.714 8.012 14.880 1.00 97.38 92 ARG A C 1
ATOM 735 O O . ARG A 1 92 ? 11.747 8.121 16.100 1.00 97.38 92 ARG A O 1
ATOM 742 N N . ASP A 1 93 ? 11.094 8.886 14.092 1.00 97.06 93 ASP A N 1
ATOM 743 C CA . ASP A 1 93 ? 10.505 10.146 14.558 1.00 97.06 93 ASP A CA 1
ATOM 744 C C . ASP A 1 93 ? 8.981 10.039 14.799 1.00 97.06 93 ASP A C 1
ATOM 746 O O . ASP A 1 93 ? 8.279 11.053 14.813 1.00 97.06 93 ASP A O 1
ATOM 750 N N . ARG A 1 94 ? 8.458 8.820 15.012 1.00 96.12 94 ARG A N 1
ATOM 751 C CA . ARG A 1 94 ? 7.011 8.525 15.064 1.00 96.12 94 ARG A CA 1
ATOM 752 C C . ARG A 1 94 ? 6.229 9.371 16.066 1.00 96.12 94 ARG A C 1
ATOM 754 O O . ARG A 1 94 ? 5.121 9.793 15.763 1.00 96.12 94 ARG A O 1
ATOM 761 N N . GLU A 1 95 ? 6.817 9.669 17.225 1.00 94.88 95 GLU A N 1
ATOM 762 C CA . GLU A 1 95 ? 6.145 10.449 18.273 1.00 94.88 95 GLU A CA 1
ATOM 763 C C . GLU A 1 95 ? 5.922 11.900 17.829 1.00 94.88 95 GLU A C 1
ATOM 765 O O . GLU A 1 95 ? 4.885 12.488 18.118 1.00 94.88 95 GLU A O 1
ATOM 770 N N . LYS A 1 96 ? 6.858 12.466 17.053 1.00 95.00 96 LYS A N 1
ATOM 771 C CA . LYS A 1 96 ? 6.740 13.826 16.498 1.00 95.00 96 LYS A CA 1
ATOM 772 C C . LYS A 1 96 ? 5.732 13.896 15.352 1.00 95.00 96 LYS A C 1
ATOM 774 O O . LYS A 1 96 ? 5.179 14.955 15.079 1.00 95.00 96 LYS A O 1
ATOM 779 N N . LEU A 1 97 ? 5.539 12.782 14.648 1.00 95.44 97 LEU A N 1
ATOM 780 C CA . LEU A 1 97 ? 4.669 12.679 13.475 1.00 95.44 97 LEU A CA 1
ATOM 781 C C . LEU A 1 97 ? 3.287 12.104 13.807 1.00 95.44 97 LEU A C 1
ATOM 783 O O . LEU A 1 97 ? 2.491 11.877 12.893 1.00 95.44 97 LEU A O 1
ATOM 787 N N . ARG A 1 98 ? 3.010 11.853 15.088 1.00 95.06 98 ARG A N 1
ATOM 788 C CA . ARG A 1 98 ? 1.802 11.186 15.565 1.00 95.06 98 ARG A CA 1
ATOM 789 C C . ARG A 1 98 ? 0.533 11.918 15.129 1.00 95.06 98 ARG A C 1
ATOM 791 O O . ARG A 1 98 ? 0.448 13.143 15.188 1.00 95.06 98 ARG A O 1
ATOM 798 N N . ASP A 1 99 ? -0.462 11.150 14.702 1.00 94.44 99 ASP A N 1
ATOM 799 C CA . ASP A 1 99 ? -1.826 11.639 14.530 1.00 94.44 99 ASP A CA 1
ATOM 800 C C . ASP A 1 99 ? -2.572 11.503 15.860 1.00 94.44 99 ASP A C 1
ATOM 802 O O . ASP A 1 99 ? -2.837 10.398 16.332 1.00 94.44 99 ASP A O 1
ATOM 806 N N . ALA A 1 100 ? -2.892 12.639 16.474 1.00 89.31 100 ALA A N 1
ATOM 807 C CA . ALA A 1 100 ? -3.610 12.688 17.743 1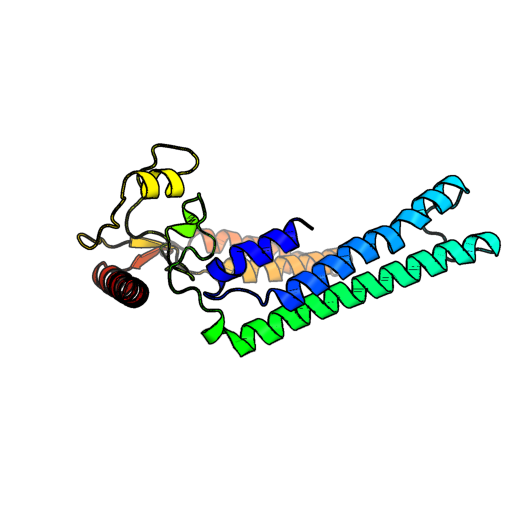.00 89.31 100 ALA A CA 1
ATOM 808 C C . ALA A 1 100 ? -5.140 12.774 17.573 1.00 89.31 100 ALA A C 1
ATOM 810 O O . ALA A 1 100 ? -5.880 12.602 18.538 1.00 89.31 100 ALA A O 1
ATOM 811 N N . THR A 1 101 ? -5.627 13.022 16.353 1.00 91.69 101 THR A N 1
ATOM 812 C CA . THR A 1 101 ? -7.051 13.293 16.084 1.00 91.69 101 THR A CA 1
ATOM 813 C C . THR A 1 101 ? -7.783 12.099 15.480 1.00 91.69 101 THR A C 1
ATOM 815 O O . THR A 1 101 ? -8.955 11.869 15.780 1.00 91.69 101 THR A O 1
ATOM 818 N N . GLY A 1 102 ? -7.102 11.325 14.633 1.00 93.69 102 GLY A N 1
ATOM 819 C CA . GLY A 1 102 ? -7.737 10.353 13.747 1.00 93.69 102 GLY A CA 1
ATOM 820 C C . GLY A 1 102 ? -8.021 10.890 12.338 1.00 93.69 102 GLY A C 1
ATOM 821 O O . GLY A 1 102 ? -8.303 10.086 11.446 1.00 93.69 102 GLY A O 1
ATOM 822 N N . ASP A 1 103 ? -7.913 12.209 12.132 1.00 96.06 103 ASP A N 1
ATOM 823 C CA . ASP A 1 103 ? -8.177 12.919 10.874 1.00 96.06 103 ASP A CA 1
ATOM 824 C C . ASP A 1 103 ? -7.039 13.912 10.528 1.00 96.06 103 ASP A C 1
ATOM 826 O O . ASP A 1 103 ? -7.218 15.133 10.572 1.00 96.06 103 ASP A O 1
ATOM 830 N N . PRO A 1 104 ? -5.841 13.422 10.159 1.00 95.19 104 PRO A N 1
ATOM 831 C CA . PRO A 1 104 ? -4.671 14.268 9.928 1.00 95.19 104 PRO A CA 1
ATOM 832 C C . PRO A 1 104 ? -4.765 15.107 8.645 1.00 95.19 104 PRO A C 1
ATOM 834 O O . PRO A 1 104 ? -3.928 15.986 8.434 1.00 95.19 104 PRO A O 1
ATOM 837 N N . TRP A 1 105 ? -5.745 14.822 7.781 1.00 95.50 105 TRP A N 1
ATOM 838 C CA . TRP A 1 105 ? -5.903 15.431 6.458 1.00 95.50 105 TRP A CA 1
ATOM 839 C C . TRP A 1 105 ? -7.194 16.235 6.307 1.00 95.50 105 TRP A C 1
ATOM 841 O O . TRP A 1 105 ? -7.455 16.740 5.216 1.00 95.50 105 TRP A O 1
ATOM 851 N N . ASN A 1 106 ? -8.014 16.330 7.359 1.00 95.50 106 ASN A N 1
ATOM 852 C CA . ASN A 1 106 ? -9.387 16.822 7.257 1.00 95.50 106 ASN A CA 1
ATOM 853 C C . ASN A 1 106 ? -10.183 16.075 6.160 1.00 95.50 106 ASN A C 1
ATOM 855 O O . ASN A 1 106 ? -10.826 16.677 5.297 1.00 95.50 106 ASN A O 1
ATOM 859 N N . GLY A 1 107 ? -10.098 14.745 6.176 1.00 94.81 107 GLY A N 1
ATOM 860 C CA . GLY A 1 107 ? -10.717 13.830 5.231 1.00 94.81 107 GLY A CA 1
ATOM 861 C C . GLY A 1 107 ? -12.244 13.921 5.205 1.00 94.81 107 GLY A C 1
ATOM 862 O O . GLY A 1 107 ? -12.886 14.527 6.067 1.00 94.81 107 GLY A O 1
ATOM 863 N N . ARG A 1 108 ? -12.838 13.331 4.165 1.00 96.94 108 ARG A N 1
ATOM 864 C CA . ARG A 1 108 ? -14.278 13.457 3.856 1.00 96.94 108 ARG A CA 1
ATOM 865 C C . ARG A 1 108 ? -15.085 12.197 4.160 1.00 96.94 108 ARG A C 1
ATOM 867 O O . ARG A 1 108 ? -16.302 12.259 4.312 1.00 96.94 108 ARG A O 1
ATOM 874 N N . THR A 1 109 ? -14.401 11.069 4.256 1.00 96.56 109 THR A N 1
ATOM 875 C CA . THR A 1 109 ? -14.945 9.714 4.346 1.00 96.56 109 THR A CA 1
ATOM 876 C C . THR A 1 109 ? -14.781 9.133 5.757 1.00 96.56 109 THR A C 1
ATOM 878 O O . THR A 1 109 ? -14.031 9.660 6.582 1.00 96.56 109 THR A O 1
ATOM 881 N N . LEU A 1 110 ? -15.546 8.081 6.071 1.00 96.25 110 LEU A N 1
ATOM 882 C CA . LEU A 1 110 ? -15.728 7.575 7.440 1.00 96.25 110 LEU A CA 1
ATOM 883 C C . LEU A 1 110 ? -14.464 7.025 8.098 1.00 96.25 110 LEU A C 1
ATOM 885 O O . LEU A 1 110 ? -14.382 7.032 9.324 1.00 96.25 110 LEU A O 1
ATOM 889 N N . GLU A 1 111 ? -13.471 6.573 7.339 1.00 95.94 111 GLU A N 1
ATOM 890 C CA . GLU A 1 111 ? -12.215 6.099 7.921 1.00 95.94 111 GLU A CA 1
ATOM 891 C C . GLU A 1 1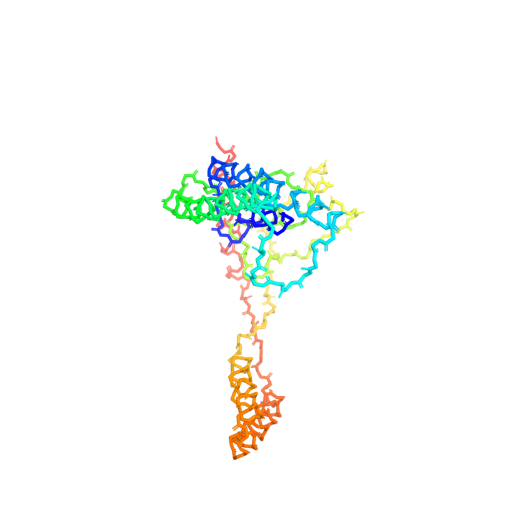11 ? -11.520 7.189 8.748 1.00 95.94 111 GLU A C 1
ATOM 893 O O . GLU A 1 111 ? -10.828 6.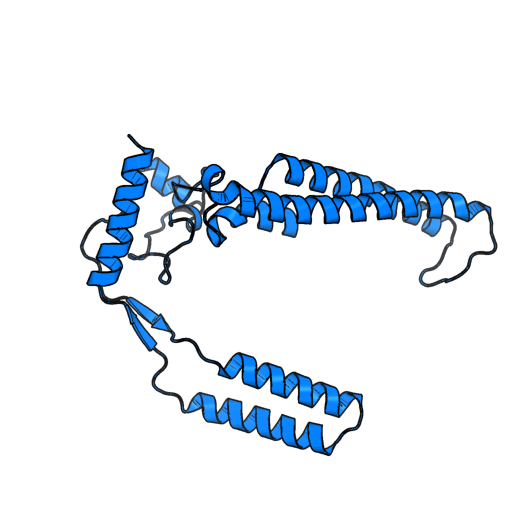881 9.714 1.00 95.94 111 GLU A O 1
ATOM 898 N N . TRP A 1 112 ? -11.756 8.466 8.435 1.00 96.50 112 TRP A N 1
ATOM 899 C CA . TRP A 1 112 ? -11.217 9.610 9.174 1.00 96.50 112 TRP A CA 1
ATOM 900 C C . TRP A 1 112 ? -12.052 9.988 10.404 1.00 96.50 112 TRP A C 1
ATOM 902 O O . TRP A 1 112 ? -11.615 10.784 11.226 1.00 96.50 112 TRP A O 1
ATOM 912 N N . ALA A 1 113 ? -13.220 9.369 10.589 1.00 94.31 113 ALA A N 1
ATOM 913 C CA . ALA A 1 113 ? -14.024 9.510 11.800 1.00 94.31 113 ALA A CA 1
ATOM 914 C C . ALA A 1 113 ? -13.558 8.575 12.937 1.00 94.31 113 ALA A C 1
ATOM 916 O O . ALA A 1 113 ? -14.024 8.700 14.074 1.00 94.31 113 ALA A O 1
ATOM 917 N N . THR A 1 114 ? -12.651 7.624 12.674 1.00 93.94 114 THR A N 1
ATOM 918 C CA . THR A 1 114 ? -12.087 6.694 13.676 1.00 93.94 114 THR A CA 1
ATOM 919 C C . THR A 1 114 ? -10.755 7.192 14.240 1.00 93.94 114 THR A C 1
ATOM 921 O O . THR A 1 114 ? -10.148 8.112 13.699 1.00 93.94 114 THR A O 1
ATOM 924 N N . SER A 1 115 ? -10.252 6.563 15.307 1.00 93.62 115 SER A N 1
ATOM 925 C CA . SER A 1 115 ? -8.875 6.797 15.759 1.00 93.62 115 SER A CA 1
ATOM 926 C C . SER A 1 115 ? -7.851 6.323 14.725 1.00 93.62 115 SER A C 1
ATOM 928 O O . SER A 1 115 ? -8.182 5.623 13.760 1.00 93.62 115 SER A O 1
ATOM 930 N N . SER A 1 116 ? -6.600 6.715 14.945 1.00 94.56 116 SER A N 1
ATOM 931 C CA . SER A 1 116 ? -5.434 6.280 14.185 1.00 94.56 116 SER A CA 1
ATOM 932 C C . SER A 1 116 ? -4.410 5.676 15.157 1.00 94.56 116 SER A C 1
ATOM 934 O O . SER A 1 116 ? -3.804 6.429 15.921 1.00 94.56 116 SER A O 1
ATOM 936 N N . PRO A 1 117 ? -4.203 4.347 15.173 1.00 96.06 117 PRO A N 1
ATOM 937 C CA . PRO A 1 117 ? -4.950 3.319 14.441 1.00 96.06 117 PRO A CA 1
ATOM 938 C C . PRO A 1 117 ? -6.397 3.126 14.950 1.00 96.06 117 PRO A C 1
ATOM 940 O O . PRO A 1 117 ? -6.719 3.529 16.076 1.00 96.06 117 PRO A O 1
ATOM 943 N N . PRO A 1 118 ? -7.297 2.543 14.135 1.00 95.88 118 PRO A N 1
ATOM 944 C CA . PRO A 1 118 ? -8.651 2.203 14.568 1.00 95.88 118 PRO A CA 1
ATOM 945 C C . PRO A 1 118 ? -8.638 1.066 15.608 1.00 95.88 118 PRO A C 1
ATOM 947 O O . PRO A 1 118 ? -7.708 0.257 15.621 1.00 95.88 118 PRO A O 1
ATOM 950 N N . PRO A 1 119 ? -9.657 0.983 16.482 1.00 94.75 119 PRO A N 1
ATOM 951 C CA . PRO A 1 119 ? -9.835 -0.173 17.353 1.00 94.75 119 PRO A CA 1
ATOM 952 C C . PRO A 1 119 ? -10.243 -1.409 16.537 1.00 94.75 119 PRO A C 1
ATOM 954 O O . PRO A 1 119 ? -10.754 -1.283 15.428 1.00 94.75 119 PRO A O 1
ATOM 957 N N . ASP A 1 120 ? -10.102 -2.597 17.126 1.00 94.75 120 ASP A N 1
ATOM 958 C CA . ASP A 1 120 ? -10.377 -3.889 16.468 1.00 94.75 120 ASP A CA 1
ATOM 959 C C . ASP A 1 120 ? -11.795 -3.988 15.870 1.00 94.75 120 ASP A C 1
ATOM 961 O O . ASP A 1 120 ? -12.006 -4.668 14.872 1.00 94.75 120 ASP A O 1
ATOM 965 N N . TYR A 1 121 ? -12.762 -3.286 16.468 1.00 94.88 121 TYR A N 1
ATOM 966 C CA . TYR A 1 121 ? -14.165 -3.240 16.044 1.00 94.88 121 TYR A CA 1
ATOM 967 C C . TYR A 1 121 ? -14.496 -2.083 15.079 1.00 94.88 121 TYR A C 1
ATOM 969 O O . TYR A 1 121 ? -15.649 -1.927 14.682 1.00 94.88 121 TYR A O 1
ATOM 977 N N . ASN A 1 122 ? -13.516 -1.254 14.702 1.00 95.81 122 ASN A N 1
ATOM 978 C CA . ASN A 1 122 ? -13.652 -0.006 13.936 1.00 95.81 122 ASN A CA 1
ATOM 979 C C . ASN A 1 122 ? -14.541 1.062 14.602 1.00 95.81 122 ASN A C 1
ATOM 981 O O . ASN A 1 122 ? -14.033 2.079 15.075 1.00 95.81 122 ASN 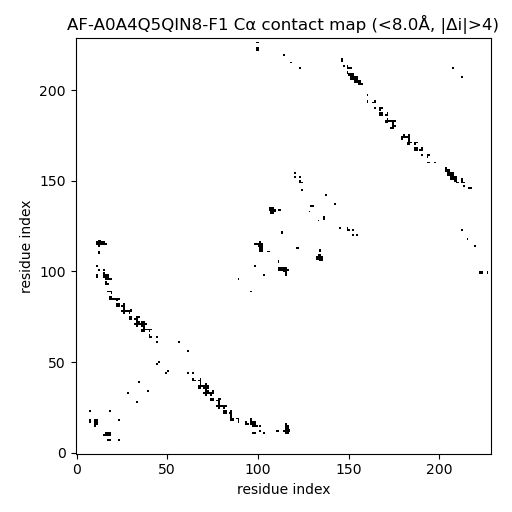A O 1
ATOM 985 N N . PHE A 1 123 ? -15.857 0.841 14.644 1.00 95.50 123 PHE A N 1
ATOM 986 C CA . PHE A 1 123 ? -16.846 1.755 15.212 1.00 95.50 123 PHE A CA 1
ATOM 987 C C . PHE A 1 123 ? -17.637 1.068 16.323 1.00 95.50 123 PHE A C 1
ATOM 989 O O . PHE A 1 123 ? -18.215 0.007 16.106 1.00 95.50 123 PHE A O 1
ATOM 996 N N . ALA A 1 124 ? -17.717 1.698 17.497 1.00 95.19 124 ALA A N 1
ATOM 997 C CA . ALA A 1 124 ? -18.515 1.176 18.607 1.00 95.19 124 ALA A CA 1
ATOM 998 C C . ALA A 1 124 ? -20.034 1.254 18.345 1.00 95.19 124 ALA A C 1
ATOM 1000 O O . ALA A 1 124 ? -20.804 0.445 18.855 1.00 95.19 124 ALA A O 1
ATOM 1001 N N . PHE A 1 125 ? -20.459 2.212 17.516 1.00 93.88 125 PHE A N 1
ATOM 1002 C CA . PHE A 1 125 ? -21.824 2.336 17.011 1.00 93.88 125 PHE A CA 1
ATOM 1003 C C . PHE A 1 125 ? -21.791 2.423 15.494 1.00 93.88 125 PHE A C 1
ATOM 1005 O O . PHE A 1 125 ? -20.941 3.112 14.931 1.00 93.88 125 PHE A O 1
ATOM 1012 N N . THR A 1 126 ? -22.730 1.760 14.825 1.00 93.06 126 THR A N 1
ATOM 1013 C CA . THR A 1 126 ? -22.856 1.869 13.370 1.00 93.06 126 THR A CA 1
ATOM 1014 C C . THR A 1 126 ? -23.201 3.314 12.990 1.00 93.06 126 THR A C 1
ATOM 1016 O O . THR A 1 126 ? -24.222 3.823 13.459 1.00 93.06 126 THR A O 1
ATOM 1019 N N . PRO A 1 127 ? -22.375 3.996 12.172 1.00 91.75 127 PRO A N 1
ATOM 1020 C CA . PRO A 1 127 ? -22.647 5.372 11.782 1.00 91.75 127 PRO A CA 1
ATOM 1021 C C . PRO A 1 127 ? -23.894 5.444 10.897 1.00 91.75 127 PRO A C 1
ATOM 1023 O O . PRO A 1 127 ? -24.086 4.620 10.002 1.00 91.75 127 PRO A O 1
ATOM 1026 N N . VAL A 1 128 ? -24.729 6.455 11.130 1.00 91.06 128 VAL A N 1
ATOM 1027 C CA . VAL A 1 128 ? -25.902 6.745 10.297 1.00 91.06 128 VAL A CA 1
ATOM 1028 C C . VAL A 1 128 ? -25.480 7.710 9.193 1.00 91.06 128 VAL A C 1
ATOM 1030 O O . VAL A 1 128 ? -25.002 8.807 9.472 1.00 91.06 128 VAL A O 1
ATOM 1033 N N . ILE A 1 129 ? -25.625 7.286 7.938 1.00 93.69 129 ILE A N 1
ATOM 1034 C CA . ILE A 1 129 ? -25.126 8.011 6.764 1.00 93.69 129 ILE A CA 1
ATOM 1035 C C . ILE A 1 129 ? -26.295 8.642 6.005 1.00 93.69 129 ILE A C 1
ATOM 1037 O O . ILE A 1 129 ? -27.279 7.969 5.704 1.00 93.69 129 ILE A O 1
ATOM 1041 N N . HIS A 1 130 ? -26.157 9.919 5.640 1.00 91.56 130 HIS A N 1
ATOM 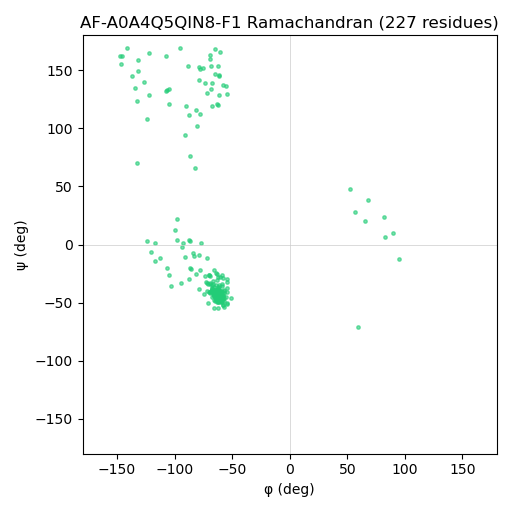1042 C CA . HIS A 1 130 ? -27.156 10.656 4.855 1.00 91.56 130 HIS A CA 1
ATOM 1043 C C . HIS A 1 130 ? -26.651 11.126 3.482 1.00 91.56 130 HIS A C 1
ATOM 1045 O O . HIS A 1 130 ? -27.459 11.537 2.650 1.00 91.56 130 HIS A O 1
ATOM 1051 N N . GLN A 1 131 ? -25.336 11.097 3.244 1.00 92.44 131 GLN A N 1
ATOM 1052 C CA . GLN A 1 131 ? -24.666 11.602 2.039 1.00 92.44 131 GLN A CA 1
ATOM 1053 C C . GLN A 1 131 ? -23.417 10.764 1.722 1.00 92.44 131 GLN A C 1
ATOM 1055 O O . GLN A 1 131 ? -22.906 10.065 2.595 1.00 92.44 131 GLN A O 1
ATOM 1060 N N . GLY A 1 132 ? -22.908 10.853 0.487 1.00 91.56 132 GLY A N 1
ATOM 1061 C CA . GLY A 1 132 ? -21.718 10.104 0.053 1.00 91.56 132 GLY A CA 1
ATOM 1062 C C . GLY A 1 132 ? -20.449 10.464 0.836 1.00 91.56 132 GLY A C 1
ATOM 1063 O O . GLY A 1 132 ? -19.769 9.582 1.355 1.00 91.56 132 GLY A O 1
ATOM 1064 N N . ASP A 1 133 ? -20.170 11.761 0.999 1.00 94.56 133 ASP A N 1
ATOM 1065 C CA . ASP A 1 133 ? -19.084 12.260 1.855 1.00 94.56 133 ASP A CA 1
ATOM 1066 C C . ASP A 1 133 ? -19.533 12.328 3.322 1.00 94.56 133 ASP A C 1
ATOM 1068 O O . ASP A 1 133 ? -19.686 13.403 3.909 1.00 94.56 133 ASP A O 1
ATOM 1072 N N . ALA A 1 134 ? -19.794 11.156 3.900 1.00 95.56 134 ALA A N 1
ATOM 1073 C CA . ALA A 1 134 ? -20.456 11.026 5.193 1.00 95.56 134 ALA A CA 1
ATOM 1074 C C . ALA A 1 134 ? -19.754 11.807 6.317 1.00 95.56 134 ALA A C 1
ATOM 1076 O O . ALA A 1 134 ? -20.413 12.523 7.064 1.00 95.56 134 ALA A O 1
ATOM 1077 N N . TRP A 1 135 ? -18.422 11.733 6.424 1.00 95.69 135 TRP A N 1
ATOM 1078 C CA . TRP A 1 135 ? -17.700 12.421 7.498 1.00 95.69 135 TRP A CA 1
ATOM 1079 C C . TRP A 1 135 ? -17.678 13.943 7.310 1.00 95.69 135 TRP A C 1
ATOM 1081 O O . TRP A 1 135 ? -17.764 14.687 8.286 1.00 95.69 135 TRP A O 1
ATOM 1091 N N . ALA A 1 136 ? -17.624 14.427 6.067 1.00 95.88 136 ALA A N 1
ATOM 1092 C CA . ALA A 1 136 ? -17.730 15.858 5.789 1.00 95.88 136 ALA A CA 1
ATOM 1093 C C . ALA A 1 136 ? -19.122 16.414 6.148 1.00 95.88 136 ALA A C 1
ATOM 1095 O O . ALA A 1 136 ? -19.203 17.456 6.798 1.00 95.88 136 ALA A O 1
ATOM 1096 N N . ASP A 1 137 ? -20.198 15.709 5.778 1.00 96.12 137 ASP A N 1
ATOM 1097 C CA . ASP A 1 137 ? -21.578 16.079 6.139 1.00 96.12 137 ASP A CA 1
ATOM 1098 C C . ASP A 1 137 ? -21.786 16.048 7.662 1.00 96.12 137 ASP A C 1
ATOM 1100 O O . ASP A 1 137 ? -22.310 17.002 8.238 1.00 96.12 137 ASP A O 1
ATOM 1104 N N . MET A 1 138 ? -21.281 15.012 8.338 1.00 95.00 138 MET A N 1
ATOM 1105 C CA . MET A 1 138 ? -21.316 14.904 9.800 1.00 95.00 138 MET A CA 1
ATOM 1106 C C . MET A 1 138 ? -20.605 16.083 10.478 1.00 95.00 138 MET A C 1
ATOM 1108 O O . MET A 1 138 ? -21.171 16.697 11.382 1.00 95.00 138 MET A O 1
ATOM 1112 N N . LYS A 1 139 ? -19.400 16.455 10.020 1.00 94.38 139 LYS A N 1
ATOM 1113 C CA . LYS A 1 139 ? -18.675 17.628 10.540 1.00 94.38 139 LYS A CA 1
ATOM 1114 C C . LYS A 1 139 ? -19.458 18.926 10.327 1.00 94.38 139 LYS A C 1
ATOM 1116 O O . LYS A 1 139 ? -19.567 19.721 11.256 1.00 94.38 139 LYS A O 1
ATOM 1121 N N . ALA A 1 140 ? -20.034 19.124 9.140 1.00 94.56 140 ALA A N 1
ATOM 1122 C CA . ALA A 1 140 ? -20.816 20.320 8.817 1.00 94.56 140 ALA A CA 1
ATOM 1123 C C . ALA A 1 140 ? -22.080 20.462 9.683 1.00 94.56 140 ALA A C 1
ATOM 1125 O O . ALA A 1 140 ? -22.495 21.577 9.991 1.00 94.56 140 ALA A O 1
ATOM 1126 N N . ARG A 1 141 ? -22.671 19.340 10.108 1.00 93.62 141 ARG A N 1
ATOM 1127 C CA . ARG A 1 141 ? -23.844 19.299 10.997 1.00 93.62 141 ARG A CA 1
ATOM 1128 C C . ARG A 1 141 ? -23.498 19.324 12.487 1.00 93.62 141 ARG A C 1
ATOM 1130 O O . ARG A 1 141 ? -24.401 19.198 13.306 1.00 93.62 141 ARG A O 1
ATOM 1137 N N . GLY A 1 142 ? -22.219 19.463 12.843 1.00 91.75 142 GLY A N 1
ATOM 1138 C CA . GLY A 1 142 ? -21.782 19.472 14.239 1.00 91.75 142 GLY A CA 1
ATOM 1139 C C . GLY A 1 142 ? -21.946 18.118 14.928 1.00 91.75 142 GLY A C 1
ATOM 1140 O O . GLY A 1 142 ? -22.336 18.069 16.088 1.00 91.75 142 GLY A O 1
ATOM 1141 N N . TYR A 1 143 ? -21.689 17.016 14.216 1.00 90.88 143 TYR A N 1
ATOM 1142 C CA . TYR A 1 143 ? -21.789 15.672 14.779 1.00 90.88 143 TYR A CA 1
ATOM 1143 C C . TYR A 1 143 ? -20.948 15.512 16.051 1.00 90.88 143 TYR A C 1
ATOM 1145 O O . TYR A 1 143 ? -19.737 15.754 16.057 1.00 90.88 143 TYR A O 1
ATOM 1153 N N . GLU A 1 144 ? -21.587 14.992 17.095 1.00 88.44 144 GLU A N 1
ATOM 1154 C CA . GLU A 1 144 ? -20.938 14.568 18.326 1.00 88.44 144 GLU A CA 1
ATOM 1155 C C . GLU A 1 144 ? -20.918 13.045 18.405 1.00 88.44 144 GLU A C 1
ATOM 1157 O O . GLU A 1 144 ? -21.920 12.362 18.185 1.00 88.44 144 GLU A O 1
ATOM 1162 N N . ARG A 1 145 ? -19.745 12.493 18.720 1.00 88.50 145 ARG A N 1
ATOM 1163 C CA . ARG A 1 145 ? -19.591 11.049 18.883 1.00 88.50 145 ARG A CA 1
ATOM 1164 C C . ARG A 1 145 ? -20.360 10.594 20.132 1.00 88.50 145 ARG A C 1
ATOM 1166 O O . ARG A 1 145 ? -20.150 11.188 21.189 1.00 88.50 145 ARG A O 1
ATOM 1173 N N . PRO A 1 146 ? -21.146 9.504 20.068 1.00 89.56 146 PRO A N 1
ATOM 1174 C CA . PRO A 1 146 ? -21.719 8.893 21.261 1.00 89.56 146 PRO A CA 1
ATOM 1175 C C . PRO A 1 146 ? -20.627 8.538 22.280 1.00 89.56 146 PRO A C 1
ATOM 1177 O O . PRO A 1 146 ? -19.566 8.031 21.908 1.00 89.56 146 PRO A O 1
ATOM 1180 N N . VAL A 1 147 ? -20.886 8.825 23.556 1.00 89.69 147 VAL A N 1
ATOM 1181 C CA . VAL A 1 147 ? -19.935 8.596 24.661 1.00 89.69 147 VAL A CA 1
ATOM 1182 C C . VAL A 1 147 ? -20.383 7.512 25.639 1.00 89.69 147 VAL A C 1
ATOM 1184 O O . VAL A 1 147 ? -19.585 7.081 26.462 1.00 89.69 147 VAL A O 1
ATOM 1187 N N . SER A 1 148 ? -21.633 7.062 25.553 1.00 90.56 148 SER A N 1
ATOM 1188 C CA . SER A 1 148 ? -22.239 6.094 26.469 1.00 90.56 148 SER A CA 1
ATOM 1189 C C . SER A 1 148 ? -23.147 5.115 25.720 1.00 90.56 148 SER A C 1
ATOM 1191 O O . SER A 1 148 ? -23.446 5.305 24.542 1.00 90.56 148 SER A O 1
ATOM 1193 N N . GLY A 1 149 ? -23.584 4.054 26.406 1.00 92.56 149 GLY A N 1
ATOM 1194 C CA . GLY A 1 149 ? -24.484 3.043 25.838 1.00 92.56 149 GLY A CA 1
ATOM 1195 C C . GLY A 1 149 ? -23.785 1.979 24.988 1.00 92.56 149 GLY A C 1
ATOM 1196 O O . GLY A 1 149 ? -24.420 1.390 24.111 1.00 92.56 149 GLY A O 1
ATOM 1197 N N . TYR A 1 150 ? -22.486 1.756 25.210 1.00 94.88 150 TYR A N 1
ATOM 1198 C CA . TYR A 1 150 ? -21.727 0.711 24.527 1.00 94.88 150 TYR A CA 1
ATOM 1199 C C . TYR A 1 150 ? -22.302 -0.673 24.834 1.00 94.88 150 TYR A C 1
ATOM 1201 O O . TYR A 1 150 ? -22.801 -0.933 25.929 1.00 94.88 150 TYR A O 1
ATOM 1209 N N . LYS A 1 151 ? -22.237 -1.555 23.841 1.00 94.50 151 LYS A N 1
ATOM 1210 C CA . LYS A 1 151 ? -22.738 -2.928 23.914 1.00 94.50 151 LYS A CA 1
ATOM 1211 C C . LYS A 1 151 ? -21.608 -3.898 23.617 1.00 94.50 151 LYS A C 1
ATOM 1213 O O . LYS A 1 151 ? -20.585 -3.505 23.060 1.00 94.50 151 LYS A O 1
ATOM 1218 N N . ASP A 1 152 ? -21.835 -5.159 23.949 1.00 96.62 152 ASP A N 1
ATOM 1219 C CA . ASP A 1 152 ? -20.933 -6.232 23.559 1.00 96.62 152 ASP A CA 1
ATOM 1220 C C . ASP A 1 152 ? -20.872 -6.328 22.029 1.00 96.62 152 ASP A C 1
ATOM 1222 O O . ASP A 1 152 ? -21.906 -6.383 21.354 1.00 96.62 152 ASP A O 1
ATOM 1226 N N . ILE A 1 153 ? -19.656 -6.338 21.478 1.00 96.88 153 ILE A N 1
ATOM 1227 C CA . ILE A 1 153 ? -19.424 -6.372 20.028 1.00 96.88 153 ILE A CA 1
ATOM 1228 C C . ILE A 1 153 ? -18.974 -7.772 19.627 1.00 96.88 153 ILE A C 1
ATOM 1230 O O . ILE A 1 153 ? -17.949 -8.262 20.099 1.00 96.88 153 ILE A O 1
ATOM 1234 N N . HIS A 1 154 ? -19.731 -8.403 18.735 1.00 96.06 154 HIS A N 1
ATOM 1235 C CA . HIS A 1 154 ? -19.388 -9.694 18.141 1.00 96.06 154 HIS A CA 1
ATOM 1236 C C . HIS A 1 154 ? -18.225 -9.549 17.153 1.00 96.06 154 HIS A C 1
ATOM 1238 O O . HIS A 1 154 ? -18.265 -8.680 16.282 1.00 96.06 154 HIS A O 1
ATOM 1244 N N . MET A 1 155 ? -17.199 -10.392 17.285 1.00 96.31 155 MET A N 1
ATOM 1245 C CA . MET A 1 155 ? -15.997 -10.373 16.450 1.00 9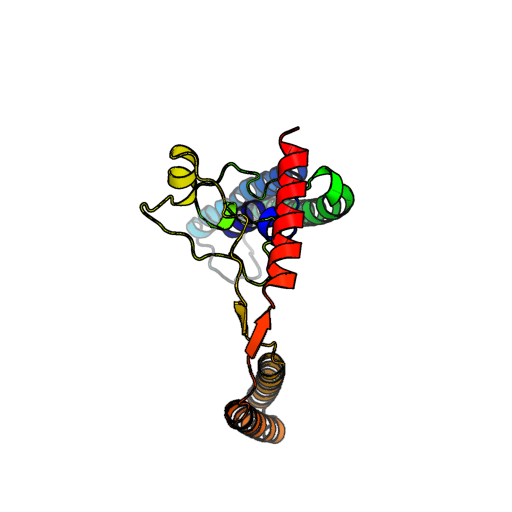6.31 155 MET A CA 1
ATOM 1246 C C . MET A 1 155 ? -15.568 -11.788 16.037 1.00 96.31 155 MET A C 1
ATOM 1248 O O . MET A 1 155 ? -15.677 -12.730 16.829 1.00 96.31 155 MET A O 1
ATOM 1252 N N . PRO A 1 156 ? -15.027 -11.961 14.817 1.00 95.88 156 PRO A N 1
ATOM 1253 C CA . PRO A 1 156 ? -14.463 -13.234 14.390 1.00 95.88 156 PRO A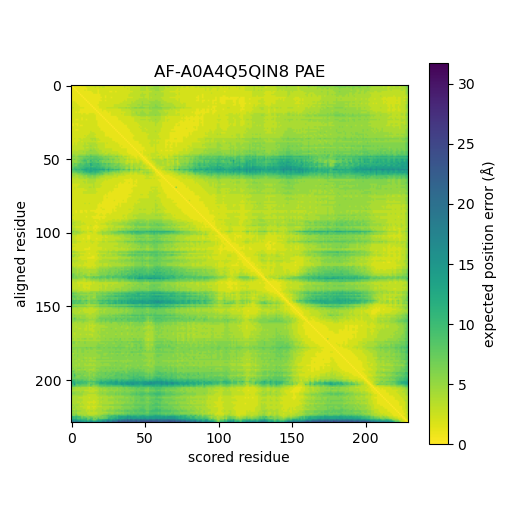 CA 1
ATOM 1254 C C . PRO A 1 156 ? -13.118 -13.501 15.079 1.00 95.88 156 PRO A C 1
ATOM 1256 O O . PRO A 1 156 ? -12.273 -12.616 15.201 1.00 95.88 156 PRO A O 1
ATOM 1259 N N . SER A 1 157 ? -12.887 -14.742 15.495 1.00 93.81 157 SER A N 1
ATOM 1260 C CA . SER A 1 157 ? -11.605 -15.207 16.022 1.00 93.81 157 SER A CA 1
ATOM 1261 C C . SER A 1 157 ? -10.590 -15.469 14.906 1.00 93.81 157 SER A C 1
ATOM 1263 O O . SER A 1 157 ? -10.935 -15.875 13.795 1.00 93.81 157 SER A O 1
ATOM 1265 N N . ASN A 1 158 ? -9.307 -15.311 15.230 1.00 93.81 158 ASN A N 1
ATOM 1266 C CA . ASN A 1 158 ? -8.217 -15.656 14.319 1.00 93.81 158 ASN A CA 1
ATOM 1267 C C . ASN A 1 158 ? -8.178 -17.165 14.034 1.00 93.81 158 ASN A C 1
ATOM 1269 O O . ASN A 1 158 ? -8.436 -17.989 14.912 1.00 93.81 158 ASN A O 1
ATOM 1273 N N . THR A 1 159 ? -7.778 -17.534 12.816 1.00 94.44 159 THR A N 1
ATOM 1274 C CA . THR A 1 159 ? -7.578 -18.931 12.416 1.00 94.44 159 THR A CA 1
ATOM 1275 C C . THR A 1 159 ? -6.272 -19.116 11.651 1.00 94.44 159 THR A C 1
ATOM 1277 O O . THR A 1 159 ? -5.949 -18.353 10.742 1.00 94.44 159 THR A O 1
ATOM 1280 N N . GLY A 1 160 ? -5.521 -20.164 11.998 1.00 93.88 160 GLY A N 1
ATOM 1281 C CA . GLY A 1 160 ? -4.310 -20.562 11.276 1.00 93.88 160 GLY A CA 1
ATOM 1282 C C . GLY A 1 160 ? -4.588 -21.327 9.978 1.00 93.88 160 GLY A C 1
ATOM 1283 O O . GLY A 1 160 ? -3.663 -21.553 9.198 1.00 93.88 160 GLY A O 1
ATOM 1284 N N . SER A 1 161 ? -5.844 -21.718 9.714 1.00 94.06 161 SER A N 1
ATOM 1285 C CA . SER A 1 161 ? -6.191 -22.571 8.568 1.00 94.06 161 SER A CA 1
ATOM 1286 C C . SER A 1 161 ? -5.785 -21.955 7.228 1.00 94.06 161 SER A C 1
ATOM 1288 O O . SER A 1 161 ? -5.346 -22.684 6.345 1.00 94.06 161 SER A O 1
ATOM 1290 N N . GLY A 1 162 ? -5.847 -20.625 7.092 1.00 95.31 162 GLY A N 1
ATOM 1291 C CA . GLY A 1 162 ? -5.390 -19.932 5.884 1.00 95.31 162 GLY A CA 1
ATOM 1292 C C . GLY A 1 162 ? -3.896 -20.131 5.602 1.00 95.31 162 GLY A C 1
ATOM 1293 O O . GLY A 1 162 ? -3.526 -20.459 4.478 1.00 95.31 162 GLY A O 1
ATOM 1294 N N . VAL A 1 163 ? -3.037 -20.002 6.620 1.00 97.62 163 VAL A N 1
ATOM 1295 C CA . VAL A 1 163 ? -1.578 -20.180 6.475 1.00 97.62 163 VAL A CA 1
ATOM 1296 C C . VAL A 1 163 ? -1.228 -21.640 6.186 1.00 97.62 163 VAL A C 1
ATOM 1298 O O . VAL A 1 163 ? -0.383 -21.914 5.336 1.00 97.62 163 VAL A O 1
ATOM 1301 N N . ILE A 1 164 ? -1.912 -22.581 6.842 1.00 97.75 164 ILE A N 1
ATOM 1302 C CA . ILE A 1 164 ? -1.726 -24.020 6.607 1.00 97.75 164 ILE A CA 1
ATOM 1303 C C . ILE A 1 164 ? -2.099 -24.376 5.163 1.00 97.75 164 ILE A C 1
ATOM 1305 O O . ILE A 1 164 ? -1.308 -25.006 4.462 1.00 97.75 164 ILE A O 1
ATOM 1309 N N . LEU A 1 165 ? -3.272 -23.935 4.695 1.00 98.06 165 LEU A N 1
ATOM 1310 C CA . LEU A 1 165 ? -3.712 -24.159 3.316 1.00 98.06 165 LEU A CA 1
ATOM 1311 C C . LEU A 1 165 ? -2.754 -23.520 2.310 1.00 98.06 165 LEU A C 1
ATOM 1313 O O . LEU A 1 165 ? -2.396 -24.167 1.332 1.00 98.06 165 LEU A O 1
ATOM 1317 N N . ALA A 1 166 ? -2.283 -22.297 2.564 1.00 98.31 166 ALA A N 1
ATOM 1318 C CA . ALA A 1 166 ? -1.294 -21.649 1.708 1.00 98.31 166 ALA A CA 1
ATOM 1319 C C . ALA A 1 166 ? 0.000 -22.475 1.605 1.00 98.31 166 ALA A C 1
ATOM 1321 O O . ALA A 1 166 ? 0.487 -22.708 0.499 1.00 98.31 166 ALA A O 1
ATOM 1322 N N . GLY A 1 167 ? 0.520 -22.981 2.729 1.00 98.44 167 GLY A N 1
ATOM 1323 C CA . GLY A 1 167 ? 1.696 -23.855 2.744 1.00 98.44 167 GLY A CA 1
ATOM 1324 C C . GLY A 1 167 ? 1.486 -25.156 1.961 1.00 98.44 167 GLY A C 1
ATOM 1325 O O . GLY A 1 167 ? 2.351 -25.555 1.180 1.00 98.44 167 GLY A O 1
ATOM 1326 N N . LEU A 1 168 ? 0.317 -25.786 2.103 1.00 98.44 168 LEU A N 1
ATOM 1327 C CA . LEU A 1 168 ? -0.038 -26.989 1.345 1.00 98.44 168 LEU A CA 1
ATOM 1328 C C . LEU A 1 168 ? -0.187 -26.707 -0.157 1.00 98.44 168 LEU A C 1
ATOM 1330 O O . LEU A 1 168 ? 0.284 -27.500 -0.968 1.00 98.44 168 LEU A O 1
ATOM 1334 N N . CYS A 1 169 ? -0.773 -25.571 -0.540 1.00 98.50 169 CYS A N 1
ATOM 1335 C CA . CYS A 1 169 ? -0.852 -25.134 -1.935 1.00 98.50 169 CYS A CA 1
ATOM 1336 C C . CYS A 1 169 ? 0.537 -24.892 -2.541 1.00 98.50 169 CYS A C 1
ATOM 1338 O O . CYS A 1 169 ? 0.768 -25.252 -3.695 1.00 98.50 169 CYS A O 1
ATOM 1340 N N . VAL A 1 170 ? 1.476 -24.330 -1.772 1.00 98.56 170 VAL A N 1
ATOM 1341 C CA . VAL A 1 170 ? 2.874 -24.172 -2.205 1.00 98.56 170 VAL A CA 1
ATOM 1342 C C . VAL A 1 170 ? 3.522 -25.537 -2.431 1.00 98.56 170 VAL A C 1
ATOM 1344 O O . VAL A 1 170 ? 4.091 -25.766 -3.497 1.00 98.56 170 VAL A O 1
ATOM 1347 N N . ALA A 1 171 ? 3.401 -26.461 -1.475 1.00 98.44 171 ALA A N 1
ATOM 1348 C CA . ALA A 1 171 ? 3.947 -27.812 -1.607 1.00 98.44 171 ALA A CA 1
ATOM 1349 C C . ALA A 1 171 ? 3.333 -28.573 -2.797 1.00 98.44 171 ALA A C 1
ATOM 1351 O O . ALA A 1 171 ? 4.060 -29.201 -3.569 1.00 98.44 171 ALA A O 1
ATOM 1352 N N . PHE A 1 172 ? 2.021 -28.437 -3.006 1.00 98.62 172 PHE A N 1
ATOM 1353 C CA . PHE A 1 172 ? 1.324 -28.975 -4.173 1.00 98.62 172 PHE A CA 1
ATOM 1354 C C . PHE A 1 172 ? 1.878 -28.396 -5.480 1.00 98.62 172 PHE A C 1
ATOM 1356 O O . PHE A 1 172 ? 2.220 -29.151 -6.389 1.00 98.62 172 PHE A O 1
ATOM 1363 N N . GLY A 1 173 ? 2.026 -27.070 -5.564 1.00 98.50 173 GLY A N 1
ATOM 1364 C CA . GLY A 1 173 ? 2.593 -26.395 -6.732 1.00 98.50 173 GLY A CA 1
ATOM 1365 C C . GLY A 1 173 ? 4.018 -26.854 -7.042 1.00 98.50 173 GLY A C 1
ATOM 1366 O O . GLY A 1 173 ? 4.323 -27.166 -8.191 1.00 98.50 173 GLY A O 1
ATOM 1367 N N . VAL A 1 174 ? 4.874 -26.978 -6.021 1.00 98.56 174 VAL A N 1
ATOM 1368 C CA . VAL A 1 174 ? 6.228 -27.539 -6.170 1.00 98.56 174 VAL A CA 1
ATOM 1369 C C . VAL A 1 174 ? 6.163 -28.977 -6.689 1.00 98.56 174 VAL A C 1
ATOM 1371 O O . VAL A 1 174 ? 6.864 -29.306 -7.643 1.00 98.56 174 VAL A O 1
ATOM 1374 N N . GLY A 1 175 ? 5.292 -29.815 -6.122 1.00 98.50 175 GLY A N 1
ATOM 1375 C CA . GLY A 1 175 ? 5.105 -31.194 -6.570 1.00 98.50 175 GLY A CA 1
ATOM 1376 C C . GLY A 1 175 ? 4.697 -31.297 -8.041 1.00 98.50 175 GLY A C 1
ATOM 1377 O O . GLY A 1 175 ? 5.274 -32.092 -8.781 1.00 98.50 175 GLY A O 1
ATOM 1378 N N . MET A 1 176 ? 3.763 -30.450 -8.479 1.00 98.38 176 MET A N 1
ATOM 1379 C CA . MET A 1 176 ? 3.283 -30.411 -9.864 1.00 98.38 176 MET A CA 1
ATOM 1380 C C . MET A 1 176 ? 4.338 -29.891 -10.851 1.00 98.38 176 MET A C 1
ATOM 1382 O O . MET A 1 176 ? 4.466 -30.438 -11.942 1.00 98.38 176 MET A O 1
ATOM 1386 N N . ILE A 1 177 ? 5.100 -28.853 -10.488 1.00 98.50 177 ILE A N 1
ATOM 1387 C CA . ILE A 1 177 ? 6.115 -28.243 -11.368 1.00 98.50 177 ILE A CA 1
ATOM 1388 C C . ILE A 1 177 ? 7.335 -29.158 -11.536 1.00 98.50 177 ILE A C 1
ATOM 1390 O O . ILE A 1 177 ? 7.882 -29.264 -12.633 1.00 98.50 177 ILE A O 1
ATOM 1394 N N . TRP A 1 178 ? 7.767 -29.809 -10.454 1.00 98.50 178 TRP A N 1
ATOM 1395 C CA . TRP A 1 178 ? 8.995 -30.613 -10.415 1.00 98.50 178 TRP A CA 1
ATOM 1396 C C . TRP A 1 178 ? 8.748 -32.118 -10.565 1.00 98.50 178 TRP A C 1
ATOM 1398 O O . TRP A 1 178 ? 9.653 -32.912 -10.319 1.00 98.50 178 TRP A O 1
ATOM 1408 N N . TYR A 1 179 ? 7.538 -32.520 -10.964 1.00 97.81 179 TYR A N 1
ATOM 1409 C CA . TYR A 1 179 ? 7.151 -33.923 -11.161 1.00 97.81 179 TYR A CA 1
ATOM 1410 C C . TYR A 1 179 ? 7.342 -34.807 -9.911 1.00 97.81 179 TYR A C 1
ATOM 1412 O O . TYR A 1 179 ? 7.525 -36.023 -10.004 1.00 97.81 179 TYR A O 1
ATOM 1420 N N . VAL A 1 180 ? 7.269 -34.214 -8.715 1.00 98.44 180 VAL A N 1
ATOM 1421 C CA . VAL A 1 180 ? 7.337 -34.934 -7.436 1.00 98.44 180 VAL A CA 1
ATOM 1422 C C . VAL A 1 180 ? 5.924 -35.390 -7.068 1.00 98.44 180 VAL A C 1
ATOM 1424 O O . VAL A 1 180 ? 5.244 -34.800 -6.226 1.00 98.44 180 VAL A O 1
ATOM 1427 N N . TRP A 1 181 ? 5.455 -36.443 -7.741 1.00 98.12 181 TRP A N 1
ATOM 1428 C CA . TRP A 1 181 ? 4.049 -36.863 -7.702 1.00 98.12 181 TRP A CA 1
ATOM 1429 C C . TRP A 1 181 ? 3.541 -37.269 -6.321 1.00 98.12 181 TRP A C 1
ATOM 1431 O O . TRP A 1 181 ? 2.392 -36.986 -5.989 1.00 98.12 181 TRP A O 1
ATOM 1441 N N . TRP A 1 182 ? 4.385 -37.887 -5.491 1.00 98.12 182 TRP A N 1
ATOM 1442 C CA . TRP A 1 182 ? 3.994 -38.246 -4.126 1.00 98.12 182 TRP A CA 1
ATOM 1443 C C . TRP A 1 182 ? 3.710 -36.997 -3.282 1.00 98.12 182 TRP A C 1
ATOM 1445 O O . TRP A 1 182 ? 2.737 -36.975 -2.534 1.00 98.12 182 TRP A O 1
ATOM 1455 N N . LEU A 1 183 ? 4.508 -35.935 -3.446 1.00 98.06 183 LEU A N 1
ATOM 1456 C CA . LEU A 1 183 ? 4.318 -34.669 -2.742 1.00 98.06 183 LEU A CA 1
ATOM 1457 C C . LEU A 1 183 ? 3.037 -33.991 -3.225 1.00 98.06 183 LEU A C 1
ATOM 1459 O O . LEU A 1 183 ? 2.227 -33.577 -2.403 1.00 98.06 183 LEU A O 1
ATOM 1463 N N . ALA A 1 184 ? 2.811 -33.949 -4.542 1.00 98.31 184 ALA A N 1
ATOM 1464 C CA . ALA A 1 184 ? 1.576 -33.412 -5.110 1.00 98.31 184 ALA A CA 1
ATOM 1465 C C . ALA A 1 184 ? 0.338 -34.155 -4.574 1.00 98.31 184 ALA A C 1
ATOM 1467 O O . ALA A 1 184 ? -0.608 -33.521 -4.111 1.00 98.31 184 ALA A O 1
ATOM 1468 N N . ALA A 1 185 ? 0.358 -35.491 -4.560 1.00 98.38 185 ALA A N 1
ATOM 1469 C CA . ALA A 1 185 ? -0.747 -36.292 -4.041 1.00 98.38 185 ALA A CA 1
ATOM 1470 C C . ALA A 1 185 ? -0.994 -36.034 -2.543 1.00 98.38 185 ALA A C 1
ATOM 1472 O O . ALA A 1 185 ? -2.125 -35.750 -2.148 1.00 98.38 185 ALA A O 1
ATOM 1473 N N . VAL A 1 186 ? 0.057 -36.067 -1.714 1.00 98.44 186 VAL A N 1
ATOM 1474 C CA . VAL A 1 186 ? -0.051 -35.831 -0.264 1.00 98.44 186 VAL A CA 1
ATOM 1475 C C . VAL A 1 186 ? -0.535 -34.413 0.034 1.00 98.44 186 VAL A C 1
ATOM 1477 O O . VAL A 1 186 ? -1.440 -34.236 0.848 1.00 98.44 186 VAL A O 1
ATOM 1480 N N . SER A 1 187 ? 0.016 -33.398 -0.633 1.00 98.25 187 SER A N 1
ATOM 1481 C CA . SER A 1 187 ? -0.406 -32.010 -0.444 1.00 98.25 187 SER A CA 1
ATOM 1482 C C . SER A 1 187 ? -1.842 -31.780 -0.907 1.00 98.25 187 SER A C 1
ATOM 1484 O O . SER A 1 187 ? -2.580 -31.094 -0.208 1.00 98.25 187 SER A O 1
ATOM 1486 N N . PHE A 1 188 ? -2.276 -32.386 -2.015 1.00 98.44 188 PHE A N 1
ATOM 1487 C CA . PHE A 1 188 ? -3.662 -32.288 -2.482 1.00 98.44 188 PHE A CA 1
ATOM 1488 C C . PHE A 1 188 ? -4.649 -32.907 -1.487 1.00 98.44 188 PHE A C 1
ATOM 1490 O O . PHE A 1 188 ? -5.634 -32.270 -1.109 1.00 98.44 188 PHE A O 1
ATOM 1497 N N . VAL A 1 189 ? -4.350 -34.112 -0.991 1.00 98.38 189 VAL A N 1
ATOM 1498 C CA . VAL A 1 189 ? -5.141 -34.748 0.074 1.00 98.38 189 VAL A CA 1
ATOM 1499 C C . VAL A 1 189 ? -5.135 -33.887 1.339 1.00 98.38 189 VAL A C 1
ATOM 1501 O O . VAL A 1 189 ? -6.182 -33.704 1.956 1.00 98.38 189 VAL A O 1
ATOM 1504 N N . GLY A 1 190 ? -3.990 -33.300 1.696 1.00 98.19 190 GLY A N 1
ATOM 1505 C CA . GLY A 1 190 ? -3.866 -32.374 2.820 1.00 98.19 190 GLY A CA 1
ATOM 1506 C C . GLY A 1 190 ? -4.744 -31.130 2.673 1.00 98.19 190 GLY A C 1
ATOM 1507 O O . GLY A 1 190 ? -5.407 -30.747 3.635 1.00 98.19 190 GLY A O 1
ATO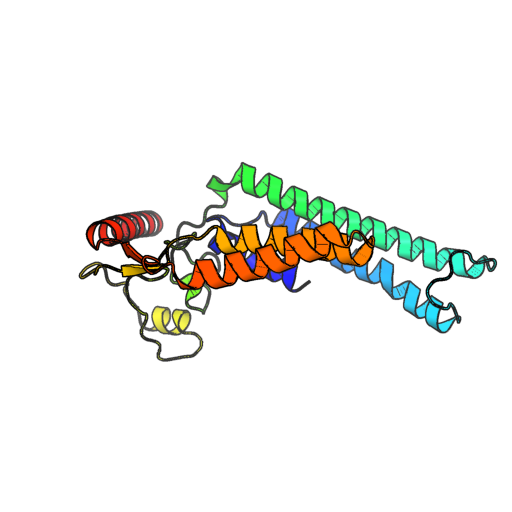M 1508 N N . ILE A 1 191 ? -4.795 -30.521 1.481 1.00 98.44 191 ILE A N 1
ATOM 1509 C CA . ILE A 1 191 ? -5.667 -29.370 1.190 1.00 98.44 191 ILE A CA 1
ATOM 1510 C C . ILE A 1 191 ? -7.120 -29.758 1.456 1.00 98.44 191 ILE A C 1
ATOM 1512 O O . ILE A 1 191 ? -7.797 -29.085 2.231 1.00 98.44 191 ILE A O 1
ATOM 1516 N N . LEU A 1 192 ? -7.575 -30.876 0.881 1.00 98.00 192 LEU A N 1
ATOM 1517 C CA . LEU A 1 192 ? -8.936 -31.369 1.086 1.00 98.00 192 LEU A CA 1
ATOM 1518 C C . LEU A 1 192 ? -9.217 -31.627 2.571 1.00 98.00 192 LEU A C 1
ATOM 1520 O O . LEU A 1 192 ? -10.207 -31.130 3.102 1.00 98.00 192 LEU A O 1
ATOM 1524 N N . ALA A 1 193 ? -8.329 -32.345 3.260 1.00 97.56 193 ALA A N 1
ATOM 1525 C CA . ALA A 1 193 ? -8.492 -32.684 4.670 1.00 97.56 193 ALA A CA 1
ATOM 1526 C C . ALA A 1 193 ? -8.594 -31.437 5.562 1.00 97.56 193 ALA A C 1
ATOM 1528 O O . ALA A 1 193 ? -9.480 -31.364 6.414 1.00 97.56 193 ALA A O 1
ATOM 1529 N N . VAL A 1 194 ? -7.735 -30.433 5.350 1.00 97.00 194 VAL A N 1
ATOM 1530 C CA . VAL A 1 194 ? -7.764 -29.183 6.124 1.00 97.00 194 VAL A CA 1
ATOM 1531 C C . VAL A 1 194 ? -9.000 -28.351 5.783 1.00 97.00 194 VAL A C 1
ATOM 1533 O O . VAL A 1 194 ? -9.628 -27.821 6.698 1.00 97.00 194 VAL A O 1
ATOM 1536 N N . SER A 1 195 ? -9.397 -28.253 4.511 1.00 96.44 195 SER A N 1
ATOM 1537 C CA . SER A 1 195 ? -10.608 -27.523 4.106 1.00 96.44 195 SER A CA 1
ATOM 1538 C C . SER A 1 195 ? -11.883 -28.154 4.675 1.00 96.44 195 SER A C 1
ATOM 1540 O O . SER A 1 195 ? -12.724 -27.449 5.243 1.00 96.44 195 SER A O 1
ATOM 1542 N N . PHE A 1 196 ? -12.015 -29.481 4.591 1.00 96.88 196 PHE A N 1
ATOM 1543 C CA . PHE A 1 196 ? -13.139 -30.194 5.196 1.00 96.88 196 PHE A CA 1
ATOM 1544 C C . PHE A 1 196 ? -13.108 -30.072 6.719 1.00 96.88 196 PHE A C 1
ATOM 1546 O O . PHE A 1 196 ? -14.104 -29.661 7.310 1.00 96.88 196 PHE A O 1
ATOM 1553 N N . GLY A 1 197 ? -11.960 -30.325 7.352 1.00 95.00 197 GLY A N 1
ATOM 1554 C CA . GLY A 1 197 ? -11.791 -30.198 8.801 1.00 95.00 197 GLY A CA 1
ATOM 1555 C C . GLY A 1 197 ? -12.121 -28.798 9.320 1.00 95.00 197 GLY A C 1
ATOM 1556 O O . GLY A 1 197 ? -12.806 -28.661 10.333 1.00 95.00 197 GLY A O 1
ATOM 1557 N N . HIS A 1 198 ? -11.725 -27.750 8.591 1.00 94.19 198 HIS A N 1
ATOM 1558 C CA . HIS A 1 198 ? -12.047 -26.370 8.944 1.00 94.19 198 HIS A CA 1
ATOM 1559 C C . HIS A 1 198 ? -13.561 -26.138 9.012 1.00 94.19 198 HIS A C 1
ATOM 1561 O O . HIS A 1 198 ? -14.024 -25.425 9.901 1.00 94.19 198 HIS A O 1
ATOM 1567 N N . THR A 1 199 ? -14.345 -26.784 8.142 1.00 93.88 199 THR A N 1
ATOM 1568 C CA . THR A 1 199 ? -15.814 -26.666 8.115 1.00 93.88 199 THR A CA 1
ATOM 1569 C C . THR A 1 199 ? -16.465 -27.128 9.424 1.00 93.88 199 THR A C 1
ATOM 1571 O O . THR A 1 199 ? -17.483 -26.567 9.815 1.00 93.88 199 THR A O 1
ATOM 1574 N N . PHE A 1 200 ? -15.838 -28.051 10.159 1.00 94.56 200 PHE A N 1
ATOM 1575 C CA . PHE A 1 200 ? -16.329 -28.554 11.450 1.00 94.56 200 PHE A CA 1
ATOM 1576 C C . PHE A 1 200 ? -15.902 -27.711 12.665 1.00 94.56 200 PHE A C 1
ATOM 1578 O O . PHE A 1 200 ? -16.213 -28.059 13.804 1.00 94.56 200 PHE A O 1
ATOM 1585 N N . ILE A 1 201 ? -15.192 -26.597 12.466 1.00 90.06 201 ILE A N 1
ATOM 1586 C CA . ILE A 1 201 ? -14.866 -25.667 13.554 1.00 90.06 201 ILE A CA 1
ATOM 1587 C C . ILE A 1 201 ? -16.084 -24.780 13.818 1.00 90.06 201 ILE A C 1
ATOM 1589 O O . ILE A 1 201 ? -16.316 -23.831 13.076 1.00 90.06 201 ILE A O 1
ATOM 1593 N N . TYR A 1 202 ? -16.840 -25.064 14.878 1.00 88.69 202 TYR A N 1
ATOM 1594 C CA . TYR A 1 202 ? -18.066 -24.318 15.199 1.00 88.69 202 TYR A CA 1
ATOM 1595 C C . TYR A 1 202 ? -17.834 -23.064 16.054 1.00 88.69 202 TYR A C 1
ATOM 1597 O O . TYR A 1 202 ? -18.567 -22.093 15.920 1.00 88.69 202 TYR A O 1
ATOM 1605 N N . LYS A 1 203 ? -16.801 -23.049 16.906 1.00 88.38 203 LYS A N 1
ATOM 1606 C CA . LYS A 1 203 ? -16.475 -21.896 17.760 1.00 88.38 203 LYS A CA 1
ATOM 1607 C C . LYS A 1 203 ? -15.495 -20.971 17.035 1.00 88.38 203 LYS A C 1
ATOM 1609 O O . LYS A 1 203 ? -14.291 -21.228 17.048 1.00 88.38 203 LYS A O 1
ATOM 1614 N N . ARG A 1 204 ? -16.013 -19.942 16.358 1.00 87.25 204 ARG A N 1
ATOM 1615 C CA . ARG A 1 204 ? -15.225 -19.021 15.507 1.00 87.25 204 ARG A CA 1
ATOM 1616 C C . ARG A 1 204 ? -15.364 -17.556 15.886 1.00 87.25 204 ARG A C 1
ATOM 1618 O O . ARG A 1 204 ? -14.830 -16.698 15.192 1.00 87.25 204 ARG A O 1
ATOM 1625 N N . ASP A 1 205 ? -16.102 -17.275 16.936 1.00 94.12 205 ASP A N 1
ATOM 1626 C CA . ASP A 1 205 ? -16.458 -15.942 17.349 1.00 94.12 205 ASP A CA 1
ATOM 1627 C C . ASP A 1 205 ? -16.219 -15.738 18.838 1.00 94.12 205 ASP A C 1
ATOM 1629 O O . ASP A 1 205 ? -16.105 -16.667 19.644 1.00 94.12 205 ASP A O 1
ATOM 1633 N N . TYR A 1 206 ? -16.102 -14.469 19.187 1.00 95.06 206 TYR A N 1
ATOM 1634 C CA . TYR A 1 206 ? -16.040 -14.005 20.555 1.00 95.06 206 TYR A CA 1
ATOM 1635 C C . TYR A 1 206 ? -16.738 -12.653 20.644 1.00 95.06 206 TYR A C 1
ATOM 1637 O O . TYR A 1 206 ? -16.949 -11.972 19.640 1.00 95.06 206 TYR A O 1
ATOM 1645 N N . TYR A 1 207 ? -17.099 -12.263 21.858 1.00 96.62 207 TYR A N 1
ATOM 1646 C CA . TYR A 1 207 ? -17.627 -10.937 22.129 1.00 96.62 207 TYR A CA 1
ATOM 1647 C C . TYR A 1 207 ? -16.554 -10.109 22.823 1.00 96.62 207 TYR A C 1
ATOM 1649 O O . TYR A 1 207 ? -15.906 -10.583 23.758 1.00 96.62 207 TYR A O 1
ATOM 1657 N N . ILE A 1 208 ? -16.364 -8.876 22.362 1.00 96.69 208 ILE A N 1
ATOM 1658 C CA . ILE A 1 208 ? -15.649 -7.846 23.112 1.00 96.69 208 ILE A CA 1
ATOM 1659 C C . ILE A 1 208 ? -16.655 -7.268 24.117 1.00 96.69 208 ILE A C 1
ATOM 1661 O O . ILE A 1 208 ? -17.640 -6.677 23.671 1.00 96.69 208 ILE A O 1
ATOM 1665 N N . PRO A 1 209 ? -16.438 -7.421 25.438 1.00 97.12 209 PRO A N 1
ATOM 1666 C CA . PRO A 1 209 ? -17.351 -6.898 26.450 1.00 97.12 209 PRO A CA 1
ATOM 1667 C C . PRO A 1 209 ? -17.486 -5.376 26.377 1.00 97.12 209 PRO A C 1
ATOM 1669 O O . PRO A 1 209 ? -16.497 -4.671 26.135 1.00 97.12 209 PRO A O 1
ATOM 1672 N N . ALA A 1 210 ? -18.680 -4.863 26.670 1.00 95.88 210 ALA A N 1
ATOM 1673 C CA . ALA A 1 210 ? -18.983 -3.433 26.693 1.00 95.88 210 ALA A CA 1
ATOM 1674 C C . ALA A 1 210 ? -18.034 -2.634 27.604 1.00 95.88 210 ALA A C 1
ATOM 1676 O O . ALA A 1 210 ? -17.695 -1.497 27.284 1.00 95.88 210 ALA A O 1
ATOM 1677 N N . GLU A 1 211 ? -17.549 -3.228 28.697 1.00 95.38 211 GLU A N 1
ATOM 1678 C CA . GLU A 1 211 ? -16.568 -2.614 29.604 1.00 95.38 211 GLU A CA 1
ATOM 1679 C C . GLU A 1 211 ? -15.249 -2.281 28.888 1.00 95.38 211 GLU A C 1
ATOM 1681 O O . GLU A 1 211 ? -14.715 -1.181 29.035 1.00 95.38 211 GLU A O 1
ATOM 1686 N N . ILE A 1 212 ? -14.753 -3.194 28.042 1.00 95.38 212 ILE A N 1
ATOM 1687 C CA . ILE A 1 212 ? -13.518 -2.989 27.269 1.00 95.38 212 ILE A CA 1
ATOM 1688 C C . ILE A 1 212 ? -13.732 -1.916 26.199 1.00 95.38 212 ILE A C 1
ATOM 1690 O O . ILE A 1 212 ? -12.862 -1.067 25.992 1.00 95.38 212 ILE A O 1
ATOM 1694 N N . VAL A 1 213 ? -14.886 -1.941 25.524 1.00 95.56 213 VAL A N 1
ATOM 1695 C CA . VAL A 1 213 ? -15.256 -0.918 24.532 1.00 95.56 213 VAL A CA 1
ATOM 1696 C C . VAL A 1 213 ? -15.318 0.461 25.193 1.00 95.56 213 VAL A C 1
ATOM 1698 O O . VAL A 1 213 ? -14.724 1.410 24.686 1.00 95.56 213 VAL A O 1
ATOM 1701 N N . THR A 1 214 ? -15.956 0.550 26.362 1.00 95.25 214 THR A N 1
ATOM 1702 C CA . THR A 1 214 ? -16.072 1.787 27.146 1.00 95.25 214 THR A CA 1
ATOM 1703 C C . THR A 1 214 ? -14.693 2.342 27.487 1.00 95.25 214 THR A C 1
ATOM 1705 O O . THR A 1 214 ? -14.392 3.479 27.129 1.00 95.25 214 THR A O 1
ATOM 1708 N N . ALA A 1 215 ? -13.812 1.520 28.064 1.00 94.62 215 ALA A N 1
ATOM 1709 C CA . ALA A 1 215 ? -12.459 1.943 28.419 1.00 94.62 215 ALA A CA 1
ATOM 1710 C C . ALA A 1 215 ? -11.648 2.440 27.202 1.00 94.62 215 ALA A C 1
ATOM 1712 O O . ALA A 1 215 ? -10.948 3.454 27.290 1.00 94.62 215 ALA A O 1
ATOM 1713 N N . LYS A 1 216 ? -11.751 1.764 26.044 1.00 94.62 216 LYS A N 1
ATOM 1714 C CA . LYS A 1 216 ? -11.069 2.190 24.805 1.00 94.62 216 LYS A CA 1
ATOM 1715 C C . LYS A 1 216 ? -11.616 3.521 24.277 1.00 94.62 216 LYS A C 1
ATOM 1717 O O . LYS A 1 216 ? -10.834 4.397 23.897 1.00 94.62 216 LYS A O 1
ATOM 1722 N N . GLU A 1 217 ? -12.934 3.697 24.252 1.00 94.75 217 GLU A N 1
ATOM 1723 C CA . GLU A 1 217 ? -13.541 4.935 23.754 1.00 94.75 217 GLU A CA 1
ATOM 1724 C C . GLU A 1 217 ? -13.342 6.121 24.706 1.00 94.75 217 GLU A C 1
ATOM 1726 O O . GLU A 1 217 ? -13.150 7.244 24.228 1.00 94.75 217 GLU A O 1
ATOM 1731 N N . GLU A 1 218 ? -13.313 5.893 26.021 1.00 94.25 218 GLU A N 1
ATOM 1732 C CA . GLU A 1 218 ? -12.960 6.901 27.030 1.00 94.25 218 GLU A CA 1
ATOM 1733 C C . GLU A 1 218 ? -11.511 7.370 26.882 1.00 94.25 218 GLU A C 1
ATOM 1735 O O . GLU A 1 218 ? -11.254 8.578 26.853 1.00 94.25 218 GLU A O 1
ATOM 1740 N N . ALA A 1 219 ? -10.565 6.442 26.696 1.00 92.94 219 ALA A N 1
ATOM 1741 C CA . ALA A 1 219 ? -9.171 6.785 26.415 1.00 92.94 219 ALA A CA 1
ATOM 1742 C C . ALA A 1 219 ? -9.054 7.660 25.155 1.00 92.94 219 ALA A C 1
ATOM 1744 O O . ALA A 1 219 ? -8.303 8.639 25.131 1.00 92.94 219 ALA A O 1
ATOM 1745 N N . ARG A 1 220 ? -9.855 7.361 24.125 1.00 92.19 220 ARG A N 1
ATOM 1746 C CA . ARG A 1 220 ? -9.944 8.187 22.917 1.00 92.19 220 ARG A CA 1
ATOM 1747 C C . ARG A 1 220 ? -10.568 9.560 23.189 1.00 92.19 220 ARG A C 1
ATOM 1749 O O . ARG A 1 220 ? -10.074 10.545 22.650 1.00 92.19 220 ARG A O 1
ATOM 1756 N N . THR A 1 221 ? -11.616 9.653 24.011 1.00 92.44 221 THR A N 1
ATOM 1757 C CA . THR A 1 221 ? -12.201 10.947 24.421 1.00 92.44 221 THR A CA 1
ATOM 1758 C C . THR A 1 221 ? -11.150 11.822 25.089 1.00 92.44 221 THR A C 1
ATOM 1760 O O . THR A 1 221 ? -11.021 12.995 24.744 1.00 92.44 221 THR A O 1
ATOM 1763 N N . LYS A 1 222 ? -10.370 11.239 26.006 1.00 91.88 222 LYS A N 1
ATOM 1764 C CA . LYS A 1 222 ? -9.301 11.944 26.713 1.00 91.88 222 LYS A CA 1
ATOM 1765 C C . LYS A 1 222 ? -8.230 12.454 25.747 1.00 91.88 222 LYS A C 1
ATOM 1767 O O . LYS A 1 222 ? -7.907 13.635 25.784 1.00 91.88 222 LYS A O 1
ATOM 1772 N N . ALA A 1 223 ? -7.760 11.603 24.832 1.00 90.38 223 ALA A N 1
ATOM 1773 C CA . ALA A 1 223 ? -6.784 12.000 23.817 1.00 90.38 223 ALA A CA 1
ATOM 1774 C C . ALA A 1 223 ? -7.301 13.144 22.921 1.00 90.38 223 ALA A C 1
ATOM 1776 O O . ALA A 1 223 ? -6.561 14.071 22.613 1.00 90.38 223 ALA A O 1
ATOM 1777 N N . LEU A 1 224 ? -8.582 13.123 22.537 1.00 90.50 224 LEU A N 1
ATOM 1778 C CA . LEU A 1 224 ? -9.189 14.207 21.755 1.00 90.50 224 LEU A CA 1
ATOM 1779 C C . LEU A 1 224 ? -9.342 15.508 22.555 1.00 90.50 224 LEU A C 1
ATOM 1781 O O . LEU A 1 224 ? -9.248 16.587 21.972 1.00 90.50 224 LEU A O 1
ATOM 1785 N N . ALA A 1 225 ? -9.589 15.423 23.864 1.00 89.25 225 ALA A N 1
ATOM 1786 C CA . ALA A 1 225 ? -9.663 16.592 24.737 1.00 89.25 225 ALA A CA 1
ATOM 1787 C C . ALA A 1 225 ? -8.291 17.266 24.896 1.00 89.25 225 ALA A C 1
ATOM 1789 O O . ALA A 1 225 ? -8.215 18.488 24.830 1.00 89.25 225 ALA A O 1
ATOM 1790 N N . GLU A 1 226 ? -7.215 16.481 25.012 1.00 88.25 226 GLU A N 1
ATOM 1791 C CA . GLU A 1 226 ? -5.832 16.983 25.084 1.00 88.25 226 GLU A CA 1
ATOM 1792 C C . GLU A 1 226 ? -5.405 17.749 23.820 1.00 88.25 226 GLU A C 1
ATOM 1794 O O . GLU A 1 226 ? -4.575 18.642 23.905 1.00 88.25 226 GLU A O 1
ATOM 1799 N N . VAL A 1 227 ? -5.982 17.435 22.654 1.00 85.12 227 VAL A N 1
ATOM 1800 C CA . VAL A 1 227 ? -5.702 18.148 21.392 1.00 85.12 227 VAL A CA 1
ATOM 1801 C C . VAL A 1 227 ? -6.501 19.451 21.260 1.00 85.12 227 VAL A C 1
ATOM 1803 O O . VAL A 1 227 ? -6.097 20.344 20.518 1.00 85.12 227 VAL A O 1
ATOM 1806 N N . LYS A 1 228 ? -7.659 19.551 21.924 1.00 75.19 228 LYS A N 1
ATOM 1807 C CA . LYS A 1 228 ? -8.527 20.742 21.882 1.00 75.19 228 LYS A CA 1
ATOM 1808 C C . LYS A 1 228 ? -8.149 21.809 22.918 1.00 75.19 228 LYS A C 1
ATOM 1810 O O . LYS A 1 228 ? -8.609 22.939 22.768 1.00 75.19 228 LYS A O 1
ATOM 1815 N N . ALA A 1 229 ? -7.412 21.427 23.962 1.00 57.22 229 ALA A N 1
ATOM 1816 C CA . ALA A 1 229 ? -6.919 22.307 25.024 1.00 57.22 229 ALA A CA 1
ATOM 1817 C C . ALA A 1 229 ? -5.702 23.121 24.561 1.00 57.22 229 ALA A C 1
ATOM 1819 O O . ALA A 1 229 ? -5.628 24.307 24.952 1.00 57.22 229 ALA A O 1
#

Solvent-accessible surface area (backbone atoms only — not comparable to full-atom values): 12730 Å² total; per-residue (Å²): 107,69,68,60,51,49,49,64,68,47,37,24,48,72,72,19,22,45,65,40,62,68,34,48,51,51,14,49,51,25,38,55,55,10,46,50,39,31,50,53,40,50,54,56,40,46,76,73,66,57,67,86,92,67,91,78,78,90,61,71,84,56,48,60,43,53,51,45,18,48,52,10,48,52,30,33,52,50,14,51,51,29,44,55,49,18,53,55,52,21,64,74,44,30,83,84,33,46,40,71,74,22,42,91,75,75,55,40,45,61,75,36,74,26,48,28,43,52,56,100,74,60,55,94,60,86,80,88,73,90,54,88,49,34,35,42,55,37,58,76,70,66,65,76,82,85,89,74,87,65,57,65,41,81,44,78,54,90,72,65,64,65,61,53,44,50,53,29,51,50,46,22,49,51,10,64,76,69,69,38,56,68,50,23,52,52,22,50,54,47,41,52,50,52,58,56,54,54,70,73,60,80,86,49,65,47,68,48,51,28,68,60,54,45,56,54,52,50,54,48,51,52,46,47,48,67,73,73,109

Foldseek 3Di:
DVVLVVCQVCVQQAAQFHWDVVLSVLLVVLLVQLVCQQCVLVVVVVVVVDDPDDDDDPDPVSVVSNVSNVVSVVSNVVSVVSVVVRVVVCVVCVVVGGDLQLQPPVAQDCSSVAHRHHPPQNAQDDDDADDPSRRNVCVVVVHDHDQDDGAWDKDWDDDCLVVQLVVLVVQLVCCVVVVVVVSVVVSVVVNVVSVVVVVPPPPTMDIDGSVNVNVVVVVSVVSNVVVVD

pLDDT: mean 95.31, std 4.04, range [57.22, 98.62]

Radius of gyration: 26.25 Å; Cα contacts (8 Å, |Δi|>4): 242; chains: 1; bounding box: 53×61×65 Å

Mean predicted aligned error: 4.77 Å

Nearest PDB structures (foldseek):
  8f68-assembly1_A  TM=9.802E-01  e=4.644E-21  Escherichia coli
  1fft-assembly2_F  TM=9.025E-01  e=2.973E-09  Escherichia coli
  8pw6-assembly1_n  TM=8.676E-01  e=3.674E-04  Mus musculus

Secondary structure (DSSP, 8-state):
-HHHHHHHHHHHHHHSBPPPHHHHHHHHHHHHHHHHHHHHHHHHHHHTTPPTT------GGGHHHHHHHHHHHHHHHHHHHHHHHHHHHHHHTTTTTB-SSS-TT--SSGGGGS-SSPPTTS-SSPPP--SSSHHHHHHHTT-----S----EEEEPP-SHHHHHHHHHHHHHHHHHTT-HHHHHHHHHHHHHHHHHHHT----EEEE-HHHHHHHHHHHHHHHHHHH-

Sequence (229 aa):
FGAFAGINYWFPKAFGFKLNEFWGRVSFWCWVVGFYLAFMPLYVLGLMGVTRRLRTFDDPSLQIWFIIAGIGALLIAAGIGAMLLQFAVSIRDREKLRDATGDPWNGRTLEWATSSPPPDYNFAFTPVIHQGDAWADMKARGYERPVSGYKDIHMPSNTGSGVILAGLCVAFGVGMIWYVWWLAAVSFVGILAVSFGHTFIYKRDYYIPAEIVTAKEEARTKALAEVKA